Protein AF-A0A355L2P1-F1 (afdb_monomer)

Sequence (317 aa):
MKDNIKIFGFSKNKRTYYKLKFSQIEETEISSVSGKAVFDFLWIDGSDFETIFTKILSSFAAGGVSEAITVAAPFVDKNSYLTVYIAAFIEYLAEGTDKALAEFTAFMGSDFAAPPKDSAHYMMNFINAMTASIEQKKAEIKFYINDIMKDKNGSLNQRFVNCGKESKLFDFQFDSHFDFESDVIIYPLETMDDVIRFDIMQMLANKIKFKPCKCCGHYFVPGGRTNSEYCDRIMPGETRPCNEFGALKTFDITHKNDDIHKAYITAYRRMDSRQRAKLITKDEFKQFGKIARAERKRCYNGEITLDQFKTWLDDFR

pLDDT: mean 91.59, std 6.06, range [51.25, 97.94]

Solvent-accessible surface area (backbone atoms only — not comparable to full-atom values): 17705 Å² total; per-residue (Å²): 127,76,93,80,67,36,34,37,36,36,63,57,95,61,24,36,37,38,43,36,56,47,98,83,49,78,78,40,78,45,73,42,52,29,37,37,44,59,45,54,55,66,62,60,52,63,67,54,51,43,51,51,54,51,50,31,50,54,31,29,75,74,55,35,68,68,38,20,49,62,68,42,52,85,49,48,79,74,32,62,65,58,31,52,52,52,51,53,50,55,42,33,62,69,63,66,39,76,65,36,51,52,52,48,39,56,24,64,27,93,80,41,68,81,63,63,83,87,42,86,63,34,71,59,52,36,46,52,40,50,36,50,35,51,49,50,53,42,49,52,54,51,50,52,55,50,50,49,70,67,55,78,73,75,53,71,65,55,40,50,55,56,43,26,80,80,33,71,68,39,41,79,82,72,67,70,47,76,40,81,89,80,72,36,56,39,26,74,32,77,28,54,50,45,52,53,22,48,34,52,48,44,14,58,76,58,64,58,68,66,48,58,15,70,55,78,60,52,57,38,57,51,72,85,53,81,78,53,57,40,44,82,52,60,50,94,97,52,95,57,28,29,63,77,46,19,71,60,52,37,48,49,62,71,44,70,83,30,64,66,57,52,51,50,53,54,47,49,54,52,51,50,52,34,36,75,69,65,76,42,50,73,62,56,51,53,50,48,59,54,51,54,54,52,53,51,48,36,36,75,71,63,77,38,50,68,64,59,51,48,52,57,53,69,69,67,118

Mean predicted aligned error: 7.66 Å

Nearest PDB structures (foldseek):
  2d4c-assembly1_B  TM=1.468E-01  e=3.112E+00  Homo sapiens

Radius of gyration: 26.98 Å; Cα contacts (8 Å, |Δi|>4): 379; chains: 1; bounding box: 69×46×80 Å

Structure (mmCIF, N/CA/C/O backbone):
data_AF-A0A355L2P1-F1
#
_entry.id   AF-A0A355L2P1-F1
#
loop_
_atom_site.group_PDB
_atom_site.id
_atom_site.type_symbol
_atom_site.label_atom_id
_atom_site.label_alt_id
_atom_site.label_comp_id
_atom_site.label_asym_id
_atom_site.label_entity_id
_atom_site.label_seq_id
_atom_site.pdbx_PDB_ins_code
_atom_site.Cartn_x
_atom_site.Cartn_y
_atom_site.Cartn_z
_atom_site.occupancy
_atom_site.B_iso_or_equiv
_atom_site.auth_seq_id
_atom_site.auth_comp_id
_atom_site.auth_asym_id
_atom_site.auth_atom_id
_atom_site.pdbx_PDB_model_num
ATOM 1 N N . MET A 1 1 ? -23.865 -13.274 14.202 1.00 51.25 1 MET A N 1
ATOM 2 C CA . MET A 1 1 ? -22.678 -12.399 14.072 1.00 51.25 1 MET A CA 1
ATOM 3 C C . MET A 1 1 ? -22.441 -11.766 15.430 1.00 51.25 1 MET A C 1
ATOM 5 O O . MET A 1 1 ? -23.429 -11.515 16.102 1.00 51.25 1 MET A O 1
ATOM 9 N N . LYS A 1 2 ? -21.191 -11.579 15.876 1.00 56.72 2 LYS A N 1
ATOM 10 C CA . LYS A 1 2 ? -20.938 -10.800 17.101 1.00 56.72 2 LYS A CA 1
ATOM 11 C C . LYS A 1 2 ? -21.456 -9.376 16.858 1.00 56.72 2 LYS A C 1
ATOM 13 O O . LYS A 1 2 ? -21.133 -8.803 15.821 1.00 56.72 2 LYS A O 1
ATOM 18 N N . ASP A 1 3 ? -22.219 -8.814 17.789 1.00 58.41 3 ASP A N 1
ATOM 19 C CA . ASP A 1 3 ? -22.907 -7.523 17.599 1.00 58.41 3 ASP A CA 1
ATOM 20 C C . ASP A 1 3 ? -21.960 -6.305 17.486 1.00 58.41 3 ASP A C 1
ATOM 22 O O . ASP A 1 3 ? -22.407 -5.208 17.172 1.00 58.41 3 ASP A O 1
ATOM 26 N N . ASN A 1 4 ? -20.645 -6.494 17.669 1.00 74.62 4 ASN A N 1
ATOM 27 C CA . ASN A 1 4 ? -19.650 -5.414 17.741 1.00 74.62 4 ASN A CA 1
ATOM 28 C C . ASN A 1 4 ? -18.666 -5.368 16.554 1.00 74.62 4 ASN A C 1
ATOM 30 O O . ASN A 1 4 ? -17.625 -4.722 16.654 1.00 74.62 4 ASN A O 1
ATOM 34 N N . ILE A 1 5 ? -18.927 -6.074 15.448 1.00 83.31 5 ILE A N 1
ATOM 35 C CA . ILE A 1 5 ? -18.008 -6.073 14.297 1.00 83.31 5 ILE A CA 1
ATOM 36 C C . ILE A 1 5 ? -18.189 -4.782 13.493 1.00 83.31 5 ILE A C 1
ATOM 38 O O . ILE A 1 5 ? -19.276 -4.503 12.988 1.00 83.31 5 ILE A O 1
ATOM 42 N N . LYS A 1 6 ? -17.103 -4.011 13.364 1.00 91.44 6 LYS A N 1
ATOM 43 C CA . LYS A 1 6 ? -17.100 -2.668 12.756 1.00 91.44 6 LYS A CA 1
ATOM 44 C C . LYS A 1 6 ? -16.608 -2.656 11.307 1.00 91.44 6 LYS A C 1
ATOM 46 O O . LYS A 1 6 ? -16.802 -1.665 10.607 1.00 91.44 6 LYS A O 1
ATOM 51 N N . ILE A 1 7 ? -15.977 -3.736 10.842 1.00 95.50 7 ILE A N 1
ATOM 52 C CA . ILE A 1 7 ? -15.359 -3.814 9.515 1.00 95.50 7 ILE A CA 1
ATOM 53 C C . ILE A 1 7 ? -15.852 -5.075 8.811 1.00 95.50 7 ILE A C 1
ATOM 55 O O . ILE A 1 7 ? -15.678 -6.190 9.301 1.00 95.50 7 ILE A O 1
ATOM 59 N N . PHE A 1 8 ? -16.440 -4.898 7.631 1.00 95.81 8 PHE A N 1
ATOM 60 C CA . PHE A 1 8 ? -16.886 -5.998 6.782 1.00 95.81 8 PHE A CA 1
ATOM 61 C C . PHE A 1 8 ? -16.166 -5.928 5.440 1.00 95.81 8 PHE A C 1
ATOM 63 O O . PHE A 1 8 ? -16.340 -4.975 4.681 1.00 95.81 8 PHE A O 1
ATOM 70 N N . GLY A 1 9 ? -15.339 -6.930 5.160 1.00 96.88 9 GLY A N 1
ATOM 71 C CA . GLY A 1 9 ? -14.631 -7.076 3.898 1.00 96.88 9 GLY A CA 1
ATOM 72 C C . GLY A 1 9 ? -15.435 -7.893 2.890 1.00 96.88 9 GLY A C 1
ATOM 73 O O . GLY A 1 9 ? -16.035 -8.905 3.241 1.00 96.88 9 GLY A O 1
ATOM 74 N N . PHE A 1 10 ? -15.409 -7.506 1.619 1.00 96.75 10 PHE A N 1
ATOM 75 C CA . PHE A 1 10 ? -15.867 -8.355 0.515 1.00 96.75 10 PHE A CA 1
ATOM 76 C C . PHE A 1 10 ? -15.048 -8.077 -0.751 1.00 96.75 10 PHE A C 1
ATOM 78 O O . PHE A 1 10 ? -14.302 -7.099 -0.833 1.00 96.75 10 PHE A O 1
ATOM 85 N N . SER A 1 11 ? -15.137 -8.958 -1.748 1.00 96.06 11 SER A N 1
ATOM 86 C CA . SER A 1 11 ? -14.451 -8.767 -3.028 1.00 96.06 11 SER A CA 1
ATOM 87 C C . SER A 1 11 ? -15.399 -8.959 -4.200 1.00 96.06 11 SER A C 1
ATOM 89 O O . SER A 1 11 ? -16.199 -9.890 -4.227 1.00 96.06 11 SER A O 1
ATOM 91 N N . LYS A 1 12 ? -15.288 -8.068 -5.187 1.00 94.75 12 LYS A N 1
ATOM 92 C CA . LYS A 1 12 ? -16.043 -8.112 -6.441 1.00 94.75 12 LYS A CA 1
ATOM 93 C C . LYS A 1 12 ? -15.201 -7.485 -7.543 1.00 94.75 12 LYS A C 1
ATOM 95 O O . LYS A 1 12 ? -14.518 -6.491 -7.315 1.00 94.75 12 LYS A O 1
ATOM 100 N N . ASN A 1 13 ? -15.221 -8.054 -8.748 1.00 93.19 13 ASN A N 1
ATOM 101 C CA . ASN A 1 13 ? -14.541 -7.486 -9.921 1.00 93.19 13 ASN A CA 1
ATOM 102 C C . ASN A 1 13 ? -13.050 -7.140 -9.699 1.00 93.19 13 ASN A C 1
ATOM 104 O O . ASN A 1 13 ? -12.591 -6.083 -10.132 1.00 93.19 13 ASN A O 1
ATOM 108 N N . LYS A 1 14 ? -12.282 -8.026 -9.039 1.00 93.88 14 LYS A N 1
ATOM 109 C CA . LYS A 1 14 ? -10.849 -7.821 -8.718 1.00 93.88 14 LYS A CA 1
ATOM 110 C C . LYS A 1 14 ? -10.561 -6.621 -7.806 1.00 93.88 14 LYS A C 1
ATOM 112 O O . LYS A 1 14 ? -9.439 -6.105 -7.783 1.00 93.88 14 LYS A O 1
ATOM 117 N N . ARG A 1 15 ? -11.579 -6.157 -7.089 1.00 95.56 15 ARG A N 1
ATOM 118 C CA . ARG A 1 15 ? -11.477 -5.113 -6.079 1.00 95.56 15 ARG A CA 1
ATOM 119 C C . ARG A 1 15 ? -11.791 -5.690 -4.712 1.00 95.56 15 ARG A C 1
ATOM 121 O O . ARG A 1 15 ? -12.604 -6.610 -4.589 1.00 95.56 15 ARG A O 1
ATOM 128 N N . THR A 1 16 ? -11.132 -5.134 -3.711 1.00 96.88 16 THR A N 1
ATOM 129 C CA . THR A 1 16 ? -11.427 -5.363 -2.301 1.00 96.88 16 THR A CA 1
ATOM 130 C C . THR A 1 16 ? -12.226 -4.168 -1.804 1.00 96.88 16 THR A C 1
ATOM 132 O O . THR A 1 16 ? -11.872 -3.024 -2.106 1.00 96.88 16 THR A O 1
ATOM 135 N N . TYR A 1 17 ? -13.297 -4.445 -1.075 1.00 96.69 17 TYR A N 1
ATOM 136 C CA . TYR A 1 17 ? -14.180 -3.462 -0.468 1.00 96.69 17 TYR A CA 1
ATOM 137 C C . TYR A 1 17 ? -14.175 -3.652 1.043 1.00 96.69 17 TYR A C 1
ATOM 139 O O . TYR A 1 17 ? -14.131 -4.789 1.520 1.00 96.69 17 TYR A O 1
ATOM 147 N N . TYR A 1 18 ? -14.251 -2.544 1.771 1.00 96.25 18 TYR A N 1
ATOM 148 C CA . TYR A 1 18 ? -14.455 -2.528 3.211 1.00 96.25 18 TYR A CA 1
ATOM 149 C C . TYR A 1 18 ? -15.630 -1.621 3.530 1.00 96.25 18 TYR A C 1
ATOM 151 O O . TYR A 1 18 ? -15.601 -0.428 3.228 1.00 96.25 18 TYR A O 1
ATOM 159 N N . LYS A 1 19 ? -16.645 -2.199 4.159 1.00 94.69 19 LYS A N 1
ATOM 160 C CA . LYS A 1 19 ? -17.774 -1.479 4.724 1.00 94.69 19 LYS A CA 1
ATOM 161 C C . LYS A 1 19 ? -17.488 -1.212 6.198 1.00 94.69 19 LYS A C 1
ATOM 163 O O . LYS A 1 19 ? -17.326 -2.154 6.978 1.00 94.69 19 LYS A O 1
ATOM 168 N N . LEU A 1 20 ? -17.384 0.064 6.551 1.00 94.31 20 LEU A N 1
ATOM 169 C CA . LEU A 1 20 ? -16.991 0.542 7.872 1.00 94.31 20 LEU A CA 1
ATOM 170 C C . LEU A 1 20 ? -18.220 1.037 8.637 1.00 94.31 20 LEU A C 1
ATOM 172 O O . LEU A 1 20 ? -18.958 1.883 8.139 1.00 94.31 20 LEU A O 1
ATOM 176 N N . LYS A 1 21 ? -18.419 0.518 9.850 1.00 92.25 21 LYS A N 1
ATOM 177 C CA . LYS A 1 21 ? -19.551 0.821 10.738 1.00 92.25 21 LYS A CA 1
ATOM 178 C C . LYS A 1 21 ? -19.062 1.270 12.116 1.00 92.25 21 LYS A C 1
ATOM 180 O O . LYS A 1 21 ? -19.323 0.617 13.122 1.00 92.25 21 LYS A O 1
ATOM 185 N N . PHE A 1 22 ? -18.300 2.357 12.143 1.00 87.69 22 PHE A N 1
ATOM 186 C CA . PHE A 1 22 ? -17.841 2.981 13.387 1.00 87.69 22 PHE A CA 1
ATOM 187 C C . PHE A 1 22 ? -18.912 3.951 13.881 1.00 87.69 22 PHE A C 1
ATOM 189 O O . PHE A 1 22 ? -19.466 4.704 13.091 1.00 87.69 22 PHE A O 1
ATOM 196 N N . SER A 1 23 ? -19.193 3.976 15.182 1.00 85.38 23 SER A N 1
ATOM 197 C CA . SER A 1 23 ? -20.337 4.717 15.747 1.00 85.38 23 SER A CA 1
ATOM 198 C C . SER A 1 23 ? -20.256 6.231 15.521 1.00 85.38 23 SER A C 1
ATOM 200 O O . SER A 1 23 ? -21.264 6.930 15.551 1.00 85.38 23 SER A O 1
ATOM 202 N N . GLN A 1 24 ? -19.036 6.733 15.333 1.00 82.88 24 GLN A N 1
ATOM 203 C CA . GLN A 1 24 ? -18.720 8.156 15.225 1.00 82.88 24 GLN A CA 1
ATOM 204 C C . GLN A 1 24 ? -18.566 8.636 13.782 1.00 82.88 24 GLN A C 1
ATOM 206 O O . GLN A 1 24 ? -18.378 9.827 13.558 1.00 82.88 24 GLN A O 1
ATOM 211 N N . ILE A 1 25 ? -18.590 7.728 12.807 1.00 77.94 25 ILE A N 1
ATOM 212 C CA . ILE A 1 25 ? -18.312 8.035 11.404 1.00 77.94 25 ILE A CA 1
ATOM 213 C C . ILE A 1 25 ? -19.486 7.527 10.581 1.00 77.94 25 ILE A C 1
ATOM 215 O O . ILE A 1 25 ? -20.003 6.441 10.832 1.00 77.94 25 ILE A O 1
ATOM 219 N N . GLU A 1 26 ? -19.920 8.321 9.605 1.00 80.81 26 GLU A N 1
ATOM 220 C CA . GLU A 1 26 ? -20.944 7.884 8.662 1.00 80.81 26 GLU A CA 1
ATOM 221 C C . GLU A 1 26 ? -20.532 6.553 8.018 1.00 80.81 26 GLU A C 1
ATOM 223 O O . GLU A 1 26 ? -19.356 6.335 7.711 1.00 80.81 26 GLU A O 1
ATOM 228 N N . GLU A 1 27 ? -21.493 5.643 7.844 1.00 84.69 27 GLU A N 1
ATOM 229 C CA . GLU A 1 27 ? -21.229 4.344 7.232 1.00 84.69 27 GLU A CA 1
ATOM 230 C C . GLU A 1 27 ? -20.548 4.552 5.875 1.00 84.69 27 GLU A C 1
ATOM 232 O O . GLU A 1 27 ? -21.124 5.117 4.947 1.00 84.69 27 GLU A O 1
ATOM 237 N N . THR A 1 28 ? -19.294 4.115 5.782 1.00 86.88 28 THR A N 1
ATOM 238 C CA . THR A 1 28 ? -18.431 4.408 4.637 1.00 86.88 28 THR A CA 1
ATOM 239 C C . THR A 1 28 ? -18.029 3.105 3.968 1.00 86.88 28 THR A C 1
ATOM 241 O O . THR A 1 28 ? -17.628 2.146 4.632 1.00 86.88 28 THR A O 1
ATOM 244 N N . GLU A 1 29 ? -18.106 3.073 2.641 1.00 92.38 29 GLU A N 1
ATOM 245 C CA . GLU A 1 29 ? -17.554 1.990 1.837 1.00 92.38 29 GLU A CA 1
ATOM 246 C C . GLU A 1 29 ? -16.310 2.480 1.104 1.00 92.38 29 GLU A C 1
ATOM 248 O O . GLU A 1 29 ? -16.375 3.396 0.286 1.00 92.38 29 GLU A O 1
ATOM 253 N N . ILE A 1 30 ? -15.180 1.830 1.370 1.00 93.94 30 ILE A N 1
ATOM 254 C CA . ILE A 1 30 ? -13.906 2.143 0.724 1.00 93.94 30 ILE A CA 1
ATOM 255 C C . ILE A 1 30 ? -13.472 0.969 -0.145 1.00 93.94 30 ILE A C 1
ATOM 257 O O . ILE A 1 30 ? -13.674 -0.193 0.215 1.00 93.94 30 ILE A O 1
ATOM 261 N N . SER A 1 31 ? -12.855 1.239 -1.299 1.00 94.56 31 SER A N 1
ATOM 262 C CA . SER A 1 31 ? -12.425 0.164 -2.198 1.00 94.56 31 SER A CA 1
ATOM 263 C C . SER A 1 31 ? -11.126 0.448 -2.934 1.00 94.56 31 SER A C 1
ATOM 265 O O . SER A 1 31 ? -10.827 1.572 -3.335 1.00 94.56 31 SER A O 1
ATOM 267 N N . SER A 1 32 ? -10.377 -0.615 -3.211 1.00 94.62 32 SER A N 1
ATOM 268 C CA . SER A 1 32 ? -9.178 -0.554 -4.042 1.00 94.62 32 SER A CA 1
ATOM 269 C C . SER A 1 32 ? -9.061 -1.796 -4.926 1.00 94.62 32 SER A C 1
ATOM 271 O O . SER A 1 32 ? -9.781 -2.778 -4.752 1.00 94.62 32 SER A O 1
ATOM 273 N N . VAL A 1 33 ? -8.183 -1.753 -5.933 1.00 94.50 33 VAL A N 1
ATOM 274 C CA . VAL A 1 33 ? -7.792 -2.984 -6.644 1.00 94.50 33 VAL A CA 1
ATOM 275 C C . VAL A 1 33 ? -7.171 -3.927 -5.619 1.00 94.50 33 VAL A C 1
ATOM 277 O O . VAL A 1 33 ? -6.307 -3.483 -4.868 1.00 94.50 33 VAL A O 1
ATOM 280 N N . SER A 1 34 ? -7.578 -5.197 -5.593 1.00 94.81 34 SER A N 1
ATOM 281 C CA . SER A 1 34 ? -7.149 -6.119 -4.536 1.00 94.81 34 SER A CA 1
ATOM 282 C C . SER A 1 34 ? -5.626 -6.183 -4.404 1.00 94.81 34 SER A C 1
ATOM 284 O O . SER A 1 34 ? -4.913 -6.344 -5.399 1.00 94.81 34 SER A O 1
ATOM 286 N N . GLY A 1 35 ? -5.127 -6.008 -3.180 1.00 92.94 35 GLY A N 1
ATOM 287 C CA . GLY A 1 35 ? -3.698 -5.946 -2.868 1.00 92.94 35 GLY A CA 1
ATOM 288 C C . GLY A 1 35 ? -2.999 -4.630 -3.218 1.00 92.94 35 GLY A C 1
ATOM 289 O O . GLY A 1 35 ? -1.844 -4.441 -2.839 1.00 92.94 35 GLY A O 1
ATOM 290 N N . LYS A 1 36 ? -3.646 -3.684 -3.915 1.00 94.06 36 LYS A N 1
ATOM 291 C CA . LYS A 1 36 ? -3.053 -2.357 -4.155 1.00 94.06 36 LYS A CA 1
ATOM 292 C C . LYS A 1 36 ? -2.871 -1.608 -2.835 1.00 94.06 36 LYS A C 1
ATOM 294 O O . LYS A 1 36 ? -1.808 -1.021 -2.639 1.00 94.06 36 LYS A O 1
ATOM 299 N N . ALA A 1 37 ? -3.854 -1.677 -1.930 1.00 95.25 37 ALA A N 1
ATOM 300 C CA . ALA A 1 37 ? -3.763 -1.023 -0.627 1.00 95.25 37 ALA A CA 1
ATOM 301 C C . ALA A 1 37 ? -2.575 -1.546 0.193 1.00 95.25 37 ALA A C 1
ATOM 303 O O . ALA A 1 37 ? -1.882 -0.723 0.787 1.00 95.25 37 ALA A O 1
ATOM 304 N N . VAL A 1 38 ? -2.256 -2.849 0.129 1.00 95.62 38 VAL A N 1
ATOM 305 C CA . VAL A 1 38 ? -1.019 -3.417 0.710 1.00 95.62 38 VAL A CA 1
ATOM 306 C C . VAL A 1 38 ? 0.218 -2.663 0.214 1.00 95.62 38 VAL A C 1
ATOM 308 O O . VAL A 1 38 ? 0.993 -2.143 1.012 1.00 95.62 38 VAL A O 1
ATOM 311 N N . PHE A 1 39 ? 0.430 -2.581 -1.104 1.00 95.06 39 PHE A N 1
ATOM 312 C CA . PHE A 1 39 ? 1.660 -1.996 -1.651 1.00 95.06 39 PHE A CA 1
ATOM 313 C C . PHE A 1 39 ? 1.754 -0.481 -1.473 1.00 95.06 39 PHE A C 1
ATOM 315 O O . PHE A 1 39 ? 2.860 0.037 -1.314 1.00 95.06 39 PHE A O 1
ATOM 322 N N . ASP A 1 40 ? 0.623 0.221 -1.508 1.00 92.75 40 ASP A N 1
ATOM 323 C CA . ASP A 1 40 ? 0.575 1.652 -1.215 1.00 92.75 40 ASP A CA 1
ATOM 324 C C . ASP A 1 40 ? 0.865 1.908 0.274 1.00 92.75 40 ASP A C 1
ATOM 326 O O . ASP A 1 40 ? 1.630 2.811 0.606 1.00 92.75 40 ASP A O 1
ATOM 330 N N . PHE A 1 41 ? 0.335 1.070 1.171 1.00 94.56 41 PHE A N 1
ATOM 331 C CA . PHE A 1 41 ? 0.550 1.168 2.617 1.00 94.56 41 PHE A CA 1
ATOM 332 C C . PHE A 1 41 ? 2.019 0.992 3.006 1.00 94.56 41 PHE A C 1
ATOM 334 O O . PHE A 1 41 ? 2.538 1.737 3.832 1.00 94.56 41 PHE A O 1
ATOM 341 N N . LEU A 1 42 ? 2.729 0.061 2.360 1.00 93.38 42 LEU A N 1
ATOM 342 C CA . LEU A 1 42 ? 4.164 -0.153 2.584 1.00 93.38 42 LEU A CA 1
ATOM 343 C C . LEU A 1 42 ? 5.037 1.080 2.299 1.00 93.38 42 LEU A C 1
ATOM 345 O O . LEU A 1 42 ? 6.212 1.083 2.689 1.00 93.38 42 LEU A O 1
ATOM 349 N N . TRP A 1 43 ? 4.492 2.072 1.593 1.00 86.56 43 TRP A N 1
ATOM 350 C CA . TRP A 1 43 ? 5.191 3.280 1.177 1.00 86.56 43 TRP A CA 1
ATOM 351 C C . TRP A 1 43 ? 4.876 4.514 2.031 1.00 86.56 43 TRP A C 1
ATOM 353 O O . TRP A 1 43 ? 5.715 5.405 2.073 1.00 86.56 43 TRP A O 1
ATOM 363 N N . ILE A 1 44 ? 3.728 4.567 2.714 1.00 88.44 44 ILE A N 1
ATOM 364 C CA . ILE A 1 44 ? 3.407 5.677 3.632 1.00 88.44 44 ILE A CA 1
ATOM 365 C C . ILE A 1 44 ? 4.526 5.768 4.676 1.00 88.44 44 ILE A C 1
ATOM 367 O O . ILE A 1 44 ? 4.895 4.736 5.238 1.00 88.44 44 ILE A O 1
ATOM 371 N N . ASP A 1 45 ? 5.107 6.945 4.906 1.00 84.88 45 ASP A N 1
ATOM 372 C CA . ASP A 1 45 ? 6.204 7.083 5.867 1.00 84.88 45 ASP A CA 1
ATOM 373 C C . ASP A 1 45 ? 5.672 6.978 7.308 1.00 84.88 45 ASP A C 1
ATOM 375 O O . ASP A 1 45 ? 4.545 7.382 7.597 1.00 84.88 45 ASP A O 1
ATOM 379 N N . GLY A 1 46 ? 6.466 6.436 8.234 1.00 81.94 46 GLY A N 1
ATOM 380 C CA . GLY A 1 46 ? 6.087 6.385 9.651 1.00 81.94 46 GLY A CA 1
ATOM 381 C C . GLY A 1 46 ? 5.825 7.782 10.225 1.00 81.94 46 GLY A C 1
ATOM 382 O O . GLY A 1 46 ? 4.876 7.983 10.982 1.00 81.94 46 GLY A O 1
ATOM 383 N N . SER A 1 47 ? 6.606 8.770 9.782 1.00 87.44 47 SER A N 1
ATOM 384 C CA . SER A 1 47 ? 6.420 10.175 10.153 1.00 87.44 47 SER A CA 1
ATOM 385 C C . SER A 1 47 ? 5.115 10.774 9.615 1.00 87.44 47 SER A C 1
ATOM 387 O O . SER A 1 47 ? 4.547 11.663 10.257 1.00 87.44 47 SER A O 1
ATOM 389 N N . ASP A 1 48 ? 4.582 10.262 8.497 1.00 90.38 48 ASP A N 1
ATOM 390 C CA . ASP A 1 48 ? 3.263 10.659 7.997 1.00 90.38 48 ASP A CA 1
ATOM 391 C C . ASP A 1 48 ? 2.167 10.173 8.952 1.00 90.38 48 ASP A C 1
ATOM 393 O O . ASP A 1 48 ? 1.275 10.950 9.293 1.00 90.38 48 ASP A O 1
ATOM 397 N N . PHE A 1 49 ? 2.246 8.927 9.441 1.00 92.69 49 PHE A N 1
ATOM 398 C CA . PHE A 1 49 ? 1.296 8.411 10.436 1.00 92.69 49 PHE A CA 1
ATOM 399 C C . PHE A 1 49 ? 1.332 9.235 11.723 1.00 92.69 49 PHE A C 1
ATOM 401 O O . PHE A 1 49 ? 0.286 9.706 12.169 1.00 92.69 49 PHE A O 1
ATOM 408 N N . GLU A 1 50 ? 2.520 9.469 12.283 1.00 94.25 50 GLU A N 1
ATOM 409 C CA . GLU A 1 50 ? 2.687 10.290 13.488 1.00 94.25 50 GLU A CA 1
ATOM 410 C C . GLU A 1 50 ? 2.092 11.693 13.292 1.00 94.25 50 GLU A C 1
ATOM 412 O O . GLU A 1 50 ? 1.310 12.167 14.121 1.00 94.25 50 GLU A O 1
ATOM 417 N N . THR A 1 51 ? 2.384 12.329 12.153 1.00 95.50 51 THR A N 1
ATOM 418 C CA . THR A 1 51 ? 1.862 13.656 11.804 1.00 95.50 51 THR A CA 1
ATOM 419 C C . THR A 1 51 ? 0.337 13.655 11.695 1.00 95.50 51 THR A C 1
ATOM 421 O O . THR A 1 51 ? -0.317 14.565 12.209 1.00 95.50 51 THR A O 1
ATOM 424 N N . ILE A 1 52 ? -0.246 12.659 11.022 1.00 96.00 52 ILE A N 1
ATOM 425 C CA . ILE A 1 52 ? -1.696 12.544 10.825 1.00 96.00 52 ILE A CA 1
ATOM 426 C C . ILE A 1 52 ? -2.399 12.331 12.168 1.00 96.00 52 ILE A C 1
ATOM 428 O O . ILE A 1 52 ? -3.296 13.103 12.508 1.00 96.00 52 ILE A O 1
ATOM 432 N N . PHE A 1 53 ? -1.977 11.346 12.965 1.00 97.31 53 PHE A N 1
ATOM 433 C CA . PHE A 1 53 ? -2.627 11.049 14.246 1.00 97.31 53 PHE A CA 1
ATOM 434 C C . PHE A 1 53 ? -2.439 12.163 15.273 1.00 97.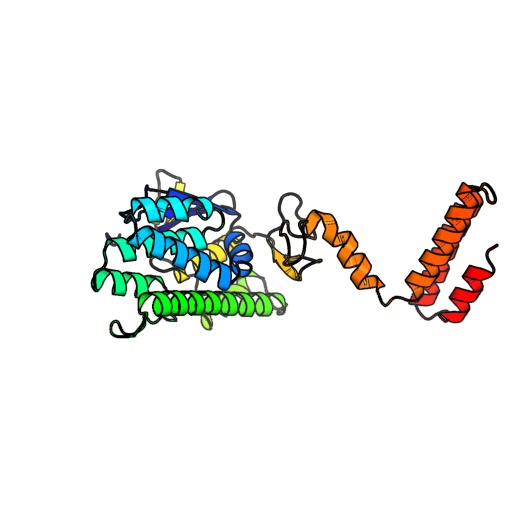31 53 PHE A C 1
ATOM 436 O O . PHE A 1 53 ? -3.372 12.461 16.017 1.00 97.31 53 PHE A O 1
ATOM 443 N N . THR A 1 54 ? -1.294 12.850 15.271 1.00 97.31 54 THR A N 1
ATOM 444 C CA . THR A 1 54 ? -1.076 14.022 16.133 1.00 97.31 54 THR A CA 1
ATOM 445 C C . THR A 1 54 ? -2.020 15.166 15.774 1.00 97.31 54 THR A C 1
ATOM 447 O O . THR A 1 54 ? -2.609 15.783 16.666 1.00 97.31 54 THR A O 1
ATOM 450 N N . LYS A 1 55 ? -2.211 15.436 14.474 1.00 97.44 55 LYS A N 1
ATOM 451 C CA . LYS A 1 55 ? -3.175 16.441 14.002 1.00 97.44 55 LYS A CA 1
ATOM 452 C C . LYS A 1 55 ? -4.600 16.076 14.402 1.00 97.44 55 LYS A C 1
ATOM 454 O O . LYS A 1 55 ? -5.291 16.922 14.959 1.00 97.44 55 LYS A O 1
ATOM 459 N N . ILE A 1 56 ? -5.008 14.823 14.190 1.00 97.94 56 ILE A N 1
ATOM 460 C CA . ILE A 1 56 ? -6.331 14.326 14.596 1.00 97.94 56 ILE A CA 1
ATOM 461 C C . ILE A 1 56 ? -6.526 14.495 16.107 1.00 97.94 56 ILE A C 1
ATOM 463 O O . ILE A 1 56 ? -7.547 15.030 16.527 1.00 97.94 56 ILE A O 1
ATOM 467 N N . LEU A 1 57 ? -5.539 14.110 16.921 1.00 97.62 57 LEU A N 1
ATOM 468 C CA . LEU A 1 57 ? -5.586 14.249 18.376 1.00 97.62 57 LEU A CA 1
ATOM 469 C C . LEU A 1 57 ? -5.720 15.714 18.820 1.00 97.62 57 LEU A C 1
ATOM 471 O O . LEU A 1 57 ? -6.537 16.022 19.684 1.00 97.62 57 LEU A O 1
ATOM 475 N N . SER A 1 58 ? -4.931 16.620 18.239 1.00 97.19 58 SER A N 1
ATOM 476 C CA . SER A 1 58 ? -4.993 18.051 18.569 1.00 97.19 58 SER A CA 1
ATOM 477 C C . SER A 1 58 ? -6.336 18.669 18.184 1.00 97.19 58 SER A C 1
ATOM 479 O O . SER A 1 58 ? -6.922 19.410 18.971 1.00 97.19 58 SER A O 1
ATOM 481 N N . SER A 1 59 ? -6.860 18.320 17.009 1.00 97.69 59 SER A N 1
ATOM 482 C CA . SER A 1 59 ? -8.185 18.748 16.558 1.00 97.69 59 SER A CA 1
ATOM 483 C C . SER A 1 59 ? -9.302 18.189 17.432 1.00 97.69 59 SER A C 1
ATOM 485 O O . SER A 1 59 ? -10.203 18.930 17.817 1.00 97.69 59 SER A O 1
ATOM 487 N N . PHE A 1 60 ? -9.208 16.918 17.828 1.00 97.44 60 PHE A N 1
ATOM 488 C CA . PHE A 1 60 ? -10.137 16.312 18.775 1.00 97.44 60 PHE A CA 1
ATOM 489 C C . PHE A 1 60 ? -10.136 17.043 20.123 1.00 97.44 60 PHE A C 1
ATOM 491 O O . PHE A 1 60 ? -11.196 17.352 20.658 1.00 97.44 60 PHE A O 1
ATOM 498 N N . ALA A 1 61 ? -8.961 17.381 20.658 1.00 95.56 61 ALA A N 1
ATOM 499 C CA . ALA A 1 61 ? -8.857 18.128 21.910 1.00 95.56 61 ALA A CA 1
ATOM 500 C C . ALA A 1 61 ? -9.453 19.548 21.813 1.00 95.56 61 ALA A C 1
ATOM 502 O O . ALA A 1 61 ? -9.935 20.074 22.814 1.00 95.56 61 ALA A O 1
ATOM 503 N N . ALA A 1 62 ? -9.428 20.163 20.625 1.00 96.00 62 ALA A N 1
ATOM 504 C CA . ALA A 1 62 ? -9.945 21.511 20.394 1.00 96.00 62 ALA A CA 1
ATOM 505 C C . ALA A 1 62 ? -11.459 21.558 20.113 1.00 96.00 62 ALA A C 1
ATOM 507 O O . ALA A 1 62 ? -12.127 22.490 20.556 1.00 96.00 62 ALA A O 1
ATOM 508 N N . GLY A 1 63 ? -11.997 20.582 19.374 1.00 94.69 63 GLY A N 1
ATOM 509 C CA . GLY A 1 63 ? -13.368 20.626 18.846 1.00 94.69 63 GLY A CA 1
ATOM 510 C C . GLY A 1 63 ? -14.112 19.287 18.844 1.00 94.69 63 GLY A C 1
ATOM 511 O O . GLY A 1 63 ? -15.160 19.162 18.210 1.00 94.69 63 GLY A O 1
ATOM 512 N N . GLY A 1 64 ? -13.592 18.277 19.543 1.00 95.94 64 GLY A N 1
ATOM 513 C CA . GLY A 1 64 ? -14.193 16.950 19.649 1.00 95.94 64 GLY A CA 1
ATOM 514 C C . GLY A 1 64 ? -14.199 16.171 18.331 1.00 95.94 64 GLY A C 1
ATOM 515 O O . GLY A 1 64 ? -13.398 16.403 17.424 1.00 95.94 64 GLY A O 1
ATOM 516 N N . VAL A 1 65 ? -15.131 15.220 18.226 1.00 95.75 65 VAL A N 1
ATOM 517 C CA . VAL A 1 65 ? -15.245 14.283 17.094 1.00 95.75 65 VAL A CA 1
ATOM 518 C C . VAL A 1 65 ? -15.397 15.003 15.749 1.00 95.75 65 VAL A C 1
ATOM 520 O O . VAL A 1 65 ? -14.743 14.629 14.780 1.00 95.75 65 VAL A O 1
ATOM 523 N N . SER A 1 66 ? -16.206 16.066 15.686 1.00 95.19 66 SER A N 1
ATOM 524 C CA . SER A 1 66 ? -16.470 16.795 14.435 1.00 95.19 66 SER A CA 1
ATOM 525 C C . SER A 1 66 ? -15.200 17.405 13.831 1.00 95.19 66 SER A C 1
ATOM 527 O O . SER A 1 66 ? -14.975 17.323 12.621 1.00 95.19 66 SER A O 1
ATOM 529 N N . GLU A 1 67 ? -14.345 17.995 14.666 1.00 97.00 67 GLU A N 1
ATOM 530 C CA . GLU A 1 67 ? -13.099 18.619 14.210 1.00 97.00 67 GLU A CA 1
ATOM 531 C C . GLU A 1 67 ? -12.058 17.559 13.822 1.00 97.00 67 GLU A C 1
ATOM 533 O O . GLU A 1 67 ? -11.357 17.696 12.817 1.00 97.00 67 GLU A O 1
ATOM 538 N N . ALA A 1 68 ? -12.008 16.451 14.571 1.00 96.81 68 ALA A N 1
ATOM 539 C CA . ALA A 1 68 ? -11.172 15.297 14.251 1.00 96.81 68 ALA A CA 1
ATOM 540 C C . ALA A 1 68 ? -11.517 14.700 12.874 1.00 96.81 68 ALA A C 1
ATOM 542 O O . ALA A 1 68 ? -10.619 14.465 12.065 1.00 96.81 68 ALA A O 1
ATOM 543 N N . ILE A 1 69 ? -12.810 14.517 12.579 1.00 94.94 69 ILE A N 1
ATOM 544 C CA . ILE A 1 69 ? -13.298 14.034 11.277 1.00 94.94 69 ILE A CA 1
ATOM 545 C C . ILE A 1 69 ? -12.931 15.014 10.162 1.00 94.94 69 ILE A C 1
ATOM 547 O O . ILE A 1 69 ? -12.428 14.599 9.118 1.00 94.94 69 ILE A O 1
ATOM 551 N N . THR A 1 70 ? -13.125 16.314 10.392 1.00 95.88 70 THR A N 1
ATOM 552 C CA . THR A 1 70 ? -12.820 17.359 9.402 1.00 95.88 70 THR A CA 1
ATOM 553 C C . THR A 1 70 ? -11.343 17.338 9.004 1.00 95.88 70 THR A C 1
ATOM 555 O O . THR A 1 70 ? -11.016 17.366 7.816 1.00 95.88 70 THR A O 1
ATOM 558 N N . VAL A 1 71 ? -10.439 17.219 9.980 1.00 96.88 71 VAL A N 1
ATOM 559 C CA . VAL A 1 71 ? -8.992 17.134 9.726 1.00 96.88 71 VAL A CA 1
ATOM 560 C C . VAL A 1 71 ? -8.568 15.789 9.137 1.00 96.88 71 VAL A C 1
ATOM 562 O O . VAL A 1 71 ? -7.599 15.736 8.379 1.00 96.88 71 VAL A O 1
ATOM 565 N N . ALA A 1 72 ? -9.290 14.710 9.436 1.00 94.88 72 ALA A N 1
ATOM 566 C CA . ALA A 1 72 ? -9.022 13.387 8.885 1.00 94.88 72 ALA A CA 1
ATOM 567 C C . ALA A 1 72 ? -9.492 13.217 7.427 1.00 94.88 72 ALA A C 1
ATOM 569 O O . ALA A 1 72 ? -8.894 12.436 6.683 1.00 94.88 72 ALA A O 1
ATOM 570 N N . ALA A 1 73 ? -10.525 13.951 6.998 1.00 93.19 73 ALA A N 1
ATOM 571 C CA . ALA A 1 73 ? -11.181 13.787 5.698 1.00 93.19 73 ALA A CA 1
ATOM 572 C C . ALA A 1 73 ? -10.232 13.738 4.475 1.00 93.19 73 ALA A C 1
ATOM 574 O O . ALA A 1 73 ? -10.442 12.888 3.610 1.00 93.19 73 ALA A O 1
ATOM 575 N N . PRO A 1 74 ? -9.151 14.544 4.376 1.00 93.69 74 PRO A N 1
ATOM 576 C CA . PRO A 1 74 ? -8.221 14.475 3.241 1.00 93.69 74 PRO A CA 1
ATOM 577 C C . PRO A 1 74 ? -7.448 13.151 3.110 1.00 93.69 74 PRO A C 1
ATOM 579 O O . PRO A 1 74 ? -6.878 12.878 2.047 1.00 93.69 74 PRO A O 1
ATOM 582 N N . PHE A 1 75 ? -7.384 12.362 4.186 1.00 91.00 75 PHE A N 1
ATOM 583 C CA . PHE A 1 75 ? -6.638 11.103 4.271 1.00 91.00 75 PHE A CA 1
ATOM 584 C C . PHE A 1 75 ? -7.522 9.866 4.075 1.00 91.00 75 PHE A C 1
ATOM 586 O O . PHE A 1 75 ? -7.005 8.791 3.759 1.00 91.00 75 PHE A O 1
ATOM 593 N N . VAL A 1 76 ? -8.839 10.023 4.220 1.00 86.81 76 VAL A N 1
ATOM 594 C CA . VAL A 1 76 ? -9.831 8.991 3.900 1.00 86.81 76 VAL A CA 1
ATOM 595 C C . VAL A 1 76 ? -9.732 8.647 2.409 1.00 86.81 76 VAL A C 1
ATOM 597 O O . VAL A 1 76 ? -9.433 9.503 1.576 1.00 86.81 76 VAL A O 1
ATOM 600 N N . ASP A 1 77 ? -9.884 7.366 2.073 1.00 83.81 77 ASP A N 1
ATOM 601 C CA . ASP A 1 77 ? -9.782 6.800 0.715 1.00 83.81 77 ASP A CA 1
ATOM 602 C C . ASP A 1 77 ? -8.422 6.912 0.011 1.00 83.81 77 ASP A C 1
ATOM 604 O O . ASP A 1 77 ? -8.225 6.319 -1.054 1.00 83.81 77 ASP A O 1
ATOM 608 N N . LYS A 1 78 ? -7.427 7.588 0.600 1.00 87.94 78 LYS A N 1
ATOM 609 C CA . LYS A 1 78 ? -6.053 7.586 0.064 1.00 87.94 78 LYS A CA 1
ATOM 610 C C . LYS A 1 78 ? -5.422 6.202 0.136 1.00 87.94 78 LYS A C 1
ATOM 612 O O . LYS A 1 78 ? -4.694 5.797 -0.768 1.00 87.94 78 LYS A O 1
ATOM 617 N N . ASN A 1 79 ? -5.708 5.484 1.216 1.00 93.56 79 ASN A N 1
ATOM 618 C CA . ASN A 1 79 ? -5.344 4.093 1.415 1.00 93.56 79 ASN A CA 1
ATOM 619 C C . ASN A 1 79 ? -6.370 3.442 2.350 1.00 93.56 79 ASN A C 1
ATOM 621 O O . ASN A 1 79 ? -6.788 4.051 3.340 1.00 93.56 79 ASN A O 1
ATOM 625 N N . SER A 1 80 ? -6.765 2.203 2.051 1.00 94.00 80 SER A N 1
ATOM 626 C CA . SER A 1 80 ? -7.800 1.525 2.832 1.00 94.00 80 SER A CA 1
ATOM 627 C C . SER A 1 80 ? -7.389 1.308 4.290 1.00 94.00 80 SER A C 1
ATOM 629 O O . SER A 1 80 ? -8.200 1.522 5.182 1.00 94.00 80 SER A O 1
ATOM 631 N N . TYR A 1 81 ? -6.124 0.978 4.561 1.00 95.31 81 TYR A N 1
ATOM 632 C CA . TYR A 1 81 ? -5.656 0.714 5.926 1.00 95.31 81 TYR A CA 1
ATOM 633 C C . TYR A 1 81 ? -5.544 2.000 6.733 1.00 95.31 81 TYR A C 1
ATOM 635 O O . TYR A 1 81 ? -5.961 2.033 7.885 1.00 95.31 81 TYR A O 1
ATOM 643 N N . LEU A 1 82 ? -5.047 3.078 6.116 1.00 94.81 82 LEU A N 1
ATOM 644 C CA . LEU A 1 82 ? -5.017 4.395 6.755 1.00 94.81 82 LEU A CA 1
ATOM 645 C C . LEU A 1 82 ? -6.426 4.837 7.166 1.00 94.81 82 LEU A C 1
ATOM 647 O O . LEU A 1 82 ? -6.618 5.285 8.291 1.00 94.81 82 LEU A O 1
ATOM 651 N N . THR A 1 83 ? -7.414 4.641 6.291 1.00 94.81 83 THR A N 1
ATOM 652 C CA . THR A 1 83 ? -8.815 4.968 6.594 1.00 94.81 83 THR A CA 1
ATOM 653 C C . THR A 1 83 ? -9.337 4.163 7.784 1.00 94.81 83 THR A C 1
ATOM 655 O O . THR A 1 83 ? -9.936 4.732 8.692 1.00 94.81 83 THR A O 1
ATOM 658 N N . VAL A 1 84 ? -9.069 2.854 7.820 1.00 95.75 84 VAL A N 1
ATOM 659 C CA . VAL A 1 84 ? -9.494 1.985 8.927 1.00 95.75 84 VAL A CA 1
ATOM 660 C C . VAL A 1 84 ? -8.796 2.363 10.242 1.00 95.75 84 VAL A C 1
ATOM 662 O O . VAL A 1 84 ? -9.463 2.441 11.271 1.00 95.75 84 VAL A O 1
ATOM 665 N N . TYR A 1 85 ? -7.489 2.661 10.228 1.00 96.31 85 TYR A N 1
ATOM 666 C CA . TYR A 1 85 ? -6.787 3.135 11.428 1.00 96.31 85 TYR A CA 1
ATOM 667 C C . TYR A 1 85 ? -7.356 4.462 11.941 1.00 96.31 85 TYR A C 1
ATOM 669 O O . TYR A 1 85 ? -7.569 4.609 13.141 1.00 96.31 85 TYR A O 1
ATOM 677 N N . ILE A 1 86 ? -7.601 5.423 11.045 1.00 95.88 86 ILE A N 1
ATOM 678 C CA . ILE A 1 86 ? -8.213 6.713 11.386 1.00 95.88 86 ILE A CA 1
ATOM 679 C C . ILE A 1 86 ? -9.580 6.490 12.030 1.00 95.88 86 ILE A C 1
ATOM 681 O O . ILE A 1 86 ? -9.860 7.074 13.076 1.00 95.88 86 ILE A O 1
ATOM 685 N N . ALA A 1 87 ? -10.405 5.626 11.436 1.00 95.50 87 ALA A N 1
ATOM 686 C CA . ALA A 1 87 ? -11.744 5.355 11.931 1.00 95.50 87 ALA A CA 1
ATOM 687 C C . ALA A 1 87 ? -11.735 4.754 13.343 1.00 95.50 87 ALA A C 1
ATOM 689 O O . ALA A 1 87 ? -12.405 5.269 14.240 1.00 95.50 87 ALA A O 1
ATOM 690 N N . ALA A 1 88 ? -10.900 3.735 13.561 1.00 95.75 88 ALA A N 1
ATOM 691 C CA . ALA A 1 88 ? -10.723 3.117 14.870 1.00 95.75 88 ALA A CA 1
ATOM 692 C C . ALA A 1 88 ? -10.161 4.099 15.910 1.00 95.75 88 ALA A C 1
ATOM 694 O O . ALA A 1 88 ? -10.583 4.087 17.065 1.00 95.75 88 ALA A O 1
ATOM 695 N N . PHE A 1 89 ? -9.230 4.971 15.511 1.00 96.75 89 PHE A N 1
ATOM 696 C CA . PHE A 1 89 ? -8.623 5.940 16.421 1.00 96.75 89 PHE A CA 1
ATOM 697 C C . PHE A 1 89 ? -9.613 7.025 16.855 1.00 96.75 89 PHE A C 1
ATOM 699 O O . PHE A 1 89 ? -9.680 7.342 18.039 1.00 96.75 89 PHE A O 1
ATOM 706 N N . ILE A 1 90 ? -10.418 7.563 15.932 1.00 96.38 90 ILE A N 1
ATOM 707 C CA . ILE A 1 90 ? -11.453 8.556 16.261 1.00 96.38 90 ILE A CA 1
ATOM 708 C C . ILE A 1 90 ? -12.494 7.963 17.213 1.00 96.38 90 ILE A C 1
ATOM 710 O O . ILE A 1 90 ? -12.886 8.627 18.170 1.00 96.38 90 ILE A O 1
ATOM 714 N N . GLU A 1 91 ? -12.921 6.719 16.992 1.00 94.81 91 GLU A N 1
ATOM 715 C CA . GLU A 1 91 ? -13.872 6.064 17.890 1.00 94.81 91 GLU A CA 1
ATOM 716 C C . GLU A 1 91 ? -13.277 5.818 19.284 1.00 94.81 91 GLU A C 1
ATOM 718 O O . GLU A 1 91 ? -13.921 6.132 20.284 1.00 94.81 91 GLU A O 1
ATOM 723 N N . TYR A 1 92 ? -12.019 5.369 19.358 1.00 95.19 92 TYR A N 1
ATOM 724 C CA . TYR A 1 92 ? -11.290 5.257 20.624 1.00 95.19 92 TYR A CA 1
ATOM 725 C C . TYR A 1 92 ? -11.252 6.590 21.388 1.00 95.19 92 TYR A C 1
ATOM 727 O O . TYR A 1 92 ? -11.569 6.625 22.580 1.00 95.19 92 TYR A O 1
ATOM 735 N N . LEU A 1 93 ? -10.902 7.688 20.708 1.00 95.44 93 LEU A N 1
ATOM 736 C CA . LEU A 1 93 ? -10.871 9.021 21.313 1.00 95.44 93 LEU A CA 1
ATOM 737 C C . LEU A 1 93 ? -12.254 9.461 21.805 1.00 95.44 93 LEU A C 1
ATOM 739 O O . LEU A 1 93 ? -12.364 10.018 22.896 1.00 95.44 93 LEU A O 1
ATOM 743 N N . ALA A 1 94 ? -13.297 9.212 21.012 1.00 95.12 94 ALA A N 1
ATOM 744 C CA . ALA A 1 94 ? -14.663 9.616 21.323 1.00 95.12 94 ALA A CA 1
ATOM 745 C C . ALA A 1 94 ? -15.237 8.888 22.543 1.00 95.12 94 ALA A C 1
ATOM 747 O O . ALA A 1 94 ? -15.923 9.503 23.357 1.00 95.12 94 ALA A O 1
ATOM 748 N N . GLU A 1 95 ? -14.968 7.587 22.668 1.00 93.69 95 GLU A N 1
ATOM 749 C CA . GLU A 1 95 ? -15.431 6.802 23.809 1.00 93.69 95 GLU A CA 1
ATOM 750 C C . GLU A 1 95 ? -14.614 7.101 25.071 1.00 93.69 95 GLU A C 1
ATOM 752 O O . GLU A 1 95 ? -15.183 7.236 26.153 1.00 93.69 95 GLU A O 1
ATOM 757 N N . GLY A 1 96 ? -13.283 7.191 24.957 1.00 89.38 96 GLY A N 1
ATOM 758 C CA . GLY A 1 96 ? -12.399 7.604 26.053 1.00 89.38 96 GLY A CA 1
ATOM 759 C C . GLY A 1 96 ? -12.413 6.699 27.296 1.00 89.38 96 GLY A C 1
ATOM 760 O O . GLY A 1 96 ? -11.967 7.118 28.365 1.00 89.38 96 GLY A O 1
ATOM 761 N N . THR A 1 97 ? -12.925 5.466 27.193 1.00 92.62 97 THR A N 1
ATOM 762 C CA . THR A 1 97 ? -13.044 4.522 28.320 1.00 92.62 97 THR A CA 1
ATOM 763 C C . THR A 1 97 ? -11.909 3.491 28.358 1.00 92.62 97 THR A C 1
ATOM 765 O O . THR A 1 97 ? -11.231 3.243 27.361 1.00 92.62 97 THR A O 1
ATOM 768 N N . ASP A 1 98 ? -11.715 2.822 29.503 1.00 91.69 98 ASP A N 1
ATOM 769 C CA . ASP A 1 98 ? -10.812 1.657 29.601 1.00 91.69 98 ASP A CA 1
ATOM 770 C C . ASP A 1 98 ? -11.222 0.525 28.655 1.00 91.69 98 ASP A C 1
ATOM 772 O O . ASP A 1 98 ? -10.370 -0.161 28.089 1.00 91.69 98 ASP A O 1
ATOM 776 N N . LYS A 1 99 ? -12.533 0.359 28.449 1.00 92.88 99 LYS A N 1
ATOM 777 C CA . LYS A 1 99 ? -13.081 -0.605 27.498 1.00 92.88 99 LYS A CA 1
ATOM 778 C C . LYS A 1 99 ? -12.684 -0.242 26.064 1.00 92.88 99 LYS A C 1
ATOM 780 O O . LYS A 1 99 ? -12.176 -1.105 25.359 1.00 92.88 99 LYS A O 1
ATOM 785 N N . ALA A 1 100 ? -12.829 1.024 25.673 1.00 92.69 100 ALA A N 1
ATOM 786 C CA . ALA A 1 100 ? -12.427 1.512 24.353 1.00 92.69 100 ALA A CA 1
ATOM 787 C C . ALA A 1 100 ? -10.925 1.320 24.105 1.00 92.69 100 ALA A C 1
ATOM 789 O O . ALA A 1 100 ? -10.515 0.906 23.025 1.00 92.69 100 ALA A O 1
ATOM 790 N N . LEU A 1 101 ? -10.093 1.561 25.126 1.00 93.81 101 LEU A N 1
ATOM 791 C CA . LEU A 1 101 ? -8.657 1.294 25.053 1.00 93.81 101 LEU A CA 1
ATOM 792 C C . LEU A 1 101 ? -8.361 -0.198 24.835 1.00 93.81 101 LEU A C 1
ATOM 794 O O . LEU A 1 101 ? -7.504 -0.539 24.018 1.00 93.81 101 LEU A O 1
ATOM 798 N N . ALA A 1 102 ? -9.046 -1.085 25.560 1.00 93.38 102 ALA A N 1
ATOM 799 C CA . ALA A 1 102 ? -8.879 -2.528 25.408 1.00 93.38 102 ALA A CA 1
ATOM 800 C C . ALA A 1 102 ? -9.321 -3.007 24.015 1.00 93.38 102 ALA A C 1
ATOM 802 O O . ALA A 1 102 ? -8.605 -3.783 23.384 1.00 93.38 102 ALA A O 1
ATOM 803 N N . GLU A 1 103 ? -10.451 -2.503 23.512 1.00 93.69 103 GLU A N 1
ATOM 804 C CA . GLU A 1 103 ? -10.942 -2.788 22.160 1.00 93.69 103 GLU A CA 1
ATOM 805 C C . GLU A 1 103 ? -9.973 -2.282 21.088 1.00 93.69 103 GLU A C 1
ATOM 807 O O . GLU A 1 103 ? -9.619 -3.034 20.184 1.00 93.69 103 GLU A O 1
ATOM 812 N N . PHE A 1 104 ? -9.474 -1.050 21.217 1.00 95.12 104 PHE A N 1
ATOM 813 C CA . PHE A 1 104 ? -8.495 -0.490 20.287 1.00 95.12 104 PHE A CA 1
ATOM 814 C C . PHE A 1 104 ? -7.170 -1.264 20.310 1.00 95.12 104 PHE A C 1
ATOM 816 O O . PHE A 1 104 ? -6.591 -1.546 19.264 1.00 95.12 104 PHE A O 1
ATOM 823 N N . THR A 1 105 ? -6.702 -1.659 21.496 1.00 95.12 105 THR A N 1
ATOM 824 C CA . THR A 1 105 ? -5.483 -2.468 21.646 1.00 95.12 105 THR A CA 1
ATOM 825 C C . THR A 1 105 ? -5.652 -3.834 20.981 1.00 95.12 105 THR A C 1
ATOM 827 O O . THR A 1 105 ? -4.772 -4.265 20.242 1.00 95.12 105 THR A O 1
ATOM 830 N N . ALA A 1 106 ? -6.801 -4.490 21.177 1.00 94.00 106 ALA A N 1
ATOM 831 C CA . ALA A 1 106 ? -7.118 -5.749 20.508 1.00 94.00 106 ALA A CA 1
ATOM 832 C C . ALA A 1 106 ? -7.216 -5.583 18.981 1.00 94.00 106 ALA A C 1
ATOM 834 O O . ALA A 1 106 ? -6.687 -6.411 18.242 1.00 94.00 106 ALA A O 1
ATOM 835 N N . PHE A 1 107 ? -7.831 -4.492 18.514 1.00 95.12 107 PHE A N 1
ATOM 836 C CA . PHE A 1 107 ? -7.922 -4.141 17.097 1.00 95.12 107 PHE A CA 1
ATOM 837 C C . PHE A 1 107 ? -6.540 -3.958 16.453 1.00 95.12 107 PHE A C 1
ATOM 839 O O . PHE A 1 107 ? -6.317 -4.430 15.336 1.00 95.12 107 PHE A O 1
ATOM 846 N N . MET A 1 108 ? -5.605 -3.304 17.148 1.00 94.81 108 MET A N 1
ATOM 847 C CA . MET A 1 108 ? -4.243 -3.097 16.650 1.00 94.81 108 MET A CA 1
ATOM 848 C C . MET A 1 108 ? -3.473 -4.410 16.473 1.00 94.81 108 MET A C 1
ATOM 850 O O . MET A 1 108 ? -2.583 -4.449 15.628 1.00 94.81 108 MET A O 1
ATOM 854 N N . GLY A 1 109 ? -3.817 -5.471 17.206 1.00 88.94 109 GLY A N 1
ATOM 855 C CA . GLY A 1 109 ? -3.165 -6.779 17.119 1.00 88.94 109 GLY A CA 1
ATOM 856 C C . GLY A 1 109 ? -2.141 -7.029 18.229 1.00 88.94 109 GLY A C 1
ATOM 857 O O . GLY A 1 109 ? -1.847 -6.169 19.058 1.00 88.94 109 GLY A O 1
ATOM 858 N N . SER A 1 110 ? -1.606 -8.252 18.275 1.00 82.50 110 SER A N 1
ATOM 859 C CA . SER A 1 110 ? -0.781 -8.735 19.400 1.00 82.50 110 SER A CA 1
ATOM 860 C C . SER A 1 110 ? 0.595 -8.075 19.536 1.00 82.50 110 SER A C 1
ATOM 862 O O . SER A 1 110 ? 1.258 -8.245 20.554 1.00 82.50 110 SER A O 1
ATOM 864 N N . ASP A 1 111 ? 1.049 -7.375 18.505 1.00 85.00 111 ASP A N 1
ATOM 865 C CA . ASP A 1 111 ? 2.306 -6.627 18.467 1.00 85.00 111 ASP A CA 1
ATOM 866 C C . ASP A 1 111 ? 2.184 -5.213 19.061 1.00 85.00 111 ASP A C 1
ATOM 868 O O . ASP A 1 111 ? 3.197 -4.548 19.270 1.00 85.00 111 ASP A O 1
ATOM 872 N N . PHE A 1 112 ? 0.967 -4.747 19.357 1.00 93.81 112 PHE A N 1
ATOM 873 C CA . PHE A 1 112 ? 0.738 -3.446 19.973 1.00 93.81 112 PHE A CA 1
ATOM 874 C C . PHE A 1 112 ? 0.497 -3.563 21.481 1.00 93.81 112 PHE A C 1
ATOM 876 O O . PHE A 1 112 ? -0.336 -4.338 21.949 1.00 93.81 112 PHE A O 1
ATOM 883 N N . ALA A 1 113 ? 1.190 -2.720 22.244 1.00 91.62 113 ALA A N 1
ATOM 884 C CA . ALA A 1 113 ? 0.948 -2.522 23.664 1.00 91.62 113 ALA A CA 1
ATOM 885 C C . ALA A 1 113 ? 0.770 -1.028 23.943 1.00 91.62 113 ALA A C 1
ATOM 887 O O . ALA A 1 113 ? 1.650 -0.218 23.640 1.00 91.62 113 ALA A O 1
ATOM 888 N N . ALA A 1 114 ? -0.365 -0.665 24.539 1.00 92.00 114 ALA A N 1
ATOM 889 C CA . ALA A 1 114 ? -0.590 0.701 24.980 1.00 92.00 114 ALA A CA 1
ATOM 890 C C . ALA A 1 114 ? 0.391 1.066 26.116 1.00 92.00 114 ALA A C 1
ATOM 892 O O . ALA A 1 114 ? 0.620 0.246 27.011 1.00 92.00 114 ALA A O 1
ATOM 893 N N . PRO A 1 115 ? 0.961 2.286 26.123 1.00 92.50 115 PRO A N 1
ATOM 894 C CA . PRO A 1 115 ? 1.803 2.742 27.223 1.00 92.50 115 PRO A CA 1
ATOM 895 C C . PRO A 1 115 ? 1.021 2.843 28.549 1.00 92.50 115 PRO A C 1
ATOM 897 O O . PRO A 1 115 ? -0.212 2.893 28.545 1.00 92.50 115 PRO A O 1
ATOM 900 N N . PRO A 1 116 ? 1.711 2.926 29.701 1.00 89.69 116 PRO A N 1
ATOM 901 C CA . PRO A 1 116 ? 1.073 3.195 30.989 1.00 89.69 116 PRO A CA 1
ATOM 902 C C . PRO A 1 116 ? 0.365 4.557 31.003 1.00 89.69 116 PRO A C 1
ATOM 904 O O . PRO A 1 116 ? 0.936 5.561 30.564 1.00 89.69 116 PRO A O 1
ATOM 907 N N . LYS A 1 117 ? -0.873 4.609 31.514 1.00 85.50 117 LYS A N 1
ATOM 908 C CA . LYS A 1 117 ? -1.708 5.831 31.532 1.00 85.50 117 LYS A CA 1
ATOM 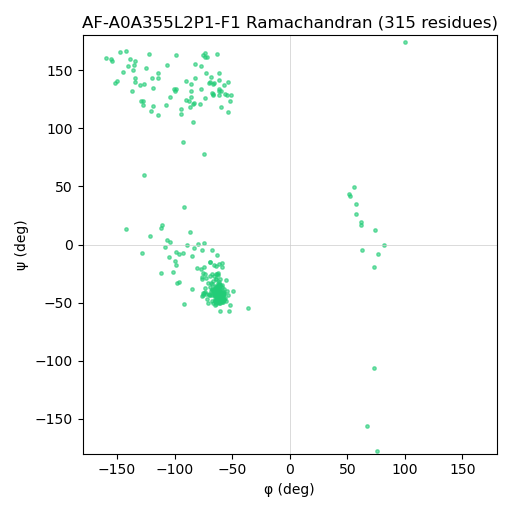909 C C . LYS A 1 117 ? -1.132 6.977 32.364 1.00 85.50 117 LYS A C 1
ATOM 911 O O . LYS A 1 117 ? -1.442 8.133 32.107 1.00 85.50 117 LYS A O 1
ATOM 916 N N . ASP A 1 118 ? -0.308 6.655 33.349 1.00 86.44 118 ASP A N 1
ATOM 917 C CA . ASP A 1 118 ? 0.387 7.589 34.233 1.00 86.44 118 ASP A CA 1
ATOM 918 C C . ASP A 1 118 ? 1.686 8.149 33.627 1.00 86.44 118 ASP A C 1
ATOM 920 O O . ASP A 1 118 ? 2.326 9.016 34.224 1.00 86.44 118 ASP A O 1
ATOM 924 N N . SER A 1 119 ? 2.077 7.700 32.429 1.00 83.50 119 SER A N 1
ATOM 925 C CA . SER A 1 119 ? 3.260 8.226 31.750 1.00 83.50 119 SER A CA 1
ATOM 926 C C . SER A 1 119 ? 3.088 9.693 31.337 1.00 83.50 119 SER A C 1
ATOM 928 O O . SER A 1 119 ? 2.054 10.117 30.809 1.00 83.50 119 SER A O 1
ATOM 930 N N . ALA A 1 120 ? 4.145 10.488 31.532 1.00 83.56 120 ALA A N 1
ATOM 931 C CA . ALA A 1 120 ? 4.205 11.842 30.994 1.00 83.56 120 ALA A CA 1
ATOM 932 C C . ALA A 1 120 ? 4.018 11.807 29.469 1.00 83.56 120 ALA A C 1
ATOM 934 O O . ALA A 1 120 ? 4.602 10.964 28.789 1.00 83.56 120 ALA A O 1
ATOM 935 N N . HIS A 1 121 ? 3.216 12.731 28.935 1.00 89.56 121 HIS A N 1
ATOM 936 C CA . HIS A 1 121 ? 2.863 12.774 27.511 1.00 89.56 121 HIS A CA 1
ATOM 937 C C . HIS A 1 121 ? 2.200 11.484 26.991 1.00 89.56 121 HIS A C 1
ATOM 939 O O . HIS A 1 121 ? 2.404 11.124 25.832 1.00 89.56 121 HIS A O 1
ATOM 945 N N . TYR A 1 122 ? 1.382 10.816 27.819 1.00 91.62 122 TYR A N 1
ATOM 946 C CA . TYR A 1 122 ? 0.688 9.559 27.499 1.00 91.62 122 TYR A CA 1
ATOM 947 C C . TYR A 1 122 ? 0.206 9.450 26.046 1.00 91.62 122 TYR A C 1
ATOM 949 O O . TYR A 1 122 ? 0.588 8.517 25.348 1.00 91.62 122 TYR A O 1
ATOM 957 N N . MET A 1 123 ? -0.573 10.422 25.558 1.00 92.56 123 MET A N 1
ATOM 958 C CA . MET A 1 123 ? -1.139 10.360 24.205 1.00 92.56 123 MET A CA 1
ATOM 959 C C . MET A 1 123 ? -0.088 10.441 23.093 1.00 92.56 123 MET A C 1
ATOM 961 O O . MET A 1 123 ? -0.264 9.827 22.046 1.00 92.56 123 MET A O 1
ATOM 965 N N . MET A 1 124 ? 1.021 11.150 23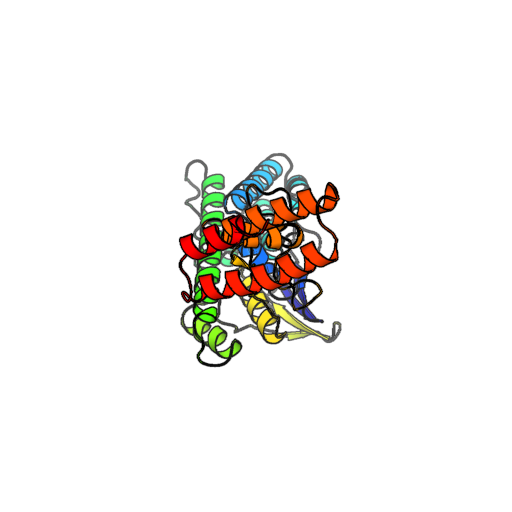.314 1.00 92.44 124 MET A N 1
ATOM 966 C CA . MET A 1 124 ? 2.116 11.181 22.345 1.00 92.44 124 MET A CA 1
ATOM 967 C C . MET A 1 124 ? 2.878 9.852 22.347 1.00 92.44 124 MET A C 1
ATOM 969 O O . MET A 1 124 ? 3.148 9.288 21.291 1.00 92.44 124 MET A O 1
ATOM 973 N N . ASN A 1 125 ? 3.138 9.287 23.531 1.00 94.25 125 ASN A N 1
ATOM 974 C CA . ASN A 1 125 ? 3.719 7.946 23.648 1.00 94.25 125 ASN A CA 1
ATOM 975 C C . ASN A 1 125 ? 2.808 6.883 23.016 1.00 94.25 125 ASN A C 1
ATOM 977 O O . ASN A 1 125 ? 3.297 5.921 22.430 1.00 94.25 125 ASN A O 1
ATOM 981 N N . PHE A 1 126 ? 1.491 7.068 23.112 1.00 95.38 126 PHE A N 1
ATOM 982 C CA . PHE A 1 126 ? 0.492 6.194 22.511 1.00 95.38 126 PHE A CA 1
ATOM 983 C C . PHE A 1 126 ? 0.570 6.231 20.983 1.00 95.38 126 PHE A C 1
ATOM 985 O O . PHE A 1 126 ? 0.661 5.178 20.356 1.00 95.38 126 PHE A O 1
ATOM 992 N N . ILE A 1 127 ? 0.612 7.429 20.387 1.00 96.19 127 ILE A N 1
ATOM 993 C CA . ILE A 1 127 ? 0.797 7.602 18.937 1.00 96.19 127 ILE A CA 1
ATOM 994 C C . ILE A 1 127 ? 2.125 6.982 18.490 1.00 96.19 127 ILE A C 1
ATOM 996 O O . ILE A 1 127 ? 2.151 6.242 17.511 1.00 96.19 127 ILE A O 1
ATOM 1000 N N . ASN A 1 128 ? 3.210 7.193 19.236 1.00 94.38 128 ASN A N 1
ATOM 1001 C CA . ASN A 1 128 ? 4.508 6.596 18.919 1.00 94.38 128 ASN A CA 1
ATOM 1002 C C . ASN A 1 128 ? 4.469 5.061 18.957 1.00 94.38 128 ASN A C 1
ATOM 1004 O O . ASN A 1 128 ? 5.005 4.411 18.060 1.00 94.38 128 ASN A O 1
ATOM 1008 N N . ALA A 1 129 ? 3.801 4.471 19.954 1.00 95.38 129 ALA A N 1
ATOM 1009 C CA . ALA A 1 129 ? 3.606 3.025 20.039 1.00 95.38 129 ALA A CA 1
ATOM 1010 C C . ALA A 1 129 ? 2.750 2.491 18.875 1.00 95.38 129 ALA A C 1
ATOM 1012 O O . ALA A 1 129 ? 3.062 1.440 18.313 1.00 95.38 129 ALA A O 1
ATOM 1013 N N . MET A 1 130 ? 1.708 3.227 18.468 1.00 95.81 130 MET A N 1
ATOM 1014 C CA . MET A 1 130 ? 0.900 2.877 17.296 1.00 95.81 130 MET A CA 1
ATOM 1015 C C . MET A 1 130 ? 1.739 2.893 16.020 1.00 95.81 130 MET A C 1
ATOM 1017 O O . MET A 1 130 ? 1.722 1.920 15.267 1.00 95.81 130 MET A O 1
ATOM 1021 N N . THR A 1 131 ? 2.497 3.967 15.788 1.00 95.62 131 THR A N 1
ATOM 1022 C CA . THR A 1 131 ? 3.382 4.103 14.625 1.00 95.62 131 THR A CA 1
ATOM 1023 C C . THR A 1 131 ? 4.432 2.992 14.603 1.00 95.62 131 THR A C 1
ATOM 1025 O O . THR A 1 131 ? 4.671 2.400 13.554 1.00 95.62 131 THR A O 1
ATOM 1028 N N . ALA A 1 132 ? 5.005 2.632 15.756 1.00 95.06 132 ALA A N 1
ATOM 1029 C CA . ALA A 1 132 ? 5.952 1.523 15.858 1.00 95.06 132 ALA A CA 1
ATOM 1030 C C . ALA A 1 132 ? 5.319 0.171 15.476 1.00 95.06 132 ALA A C 1
ATOM 1032 O O . ALA A 1 132 ? 5.908 -0.576 14.695 1.00 95.06 132 ALA A O 1
ATOM 1033 N N . SER A 1 133 ? 4.105 -0.120 15.958 1.00 95.38 133 SER A N 1
ATOM 1034 C CA . SER A 1 133 ? 3.357 -1.327 15.571 1.00 95.38 133 SER A CA 1
ATOM 1035 C C . SER A 1 133 ? 3.021 -1.338 14.071 1.00 95.38 133 SER A C 1
ATOM 1037 O O . SER A 1 133 ? 3.191 -2.353 13.394 1.00 95.38 133 SER A O 1
ATOM 1039 N N . ILE A 1 134 ? 2.620 -0.195 13.505 1.00 95.38 134 ILE A N 1
ATOM 1040 C CA . ILE A 1 134 ? 2.386 -0.037 12.061 1.00 95.38 134 ILE A CA 1
ATOM 1041 C C . ILE A 1 134 ? 3.658 -0.351 11.260 1.00 95.38 134 ILE A C 1
ATOM 1043 O O . ILE A 1 134 ? 3.609 -1.117 10.293 1.00 95.38 134 ILE A O 1
ATOM 1047 N N . GLU A 1 135 ? 4.810 0.196 11.657 1.00 94.81 135 GLU A N 1
ATOM 1048 C CA . GLU A 1 135 ? 6.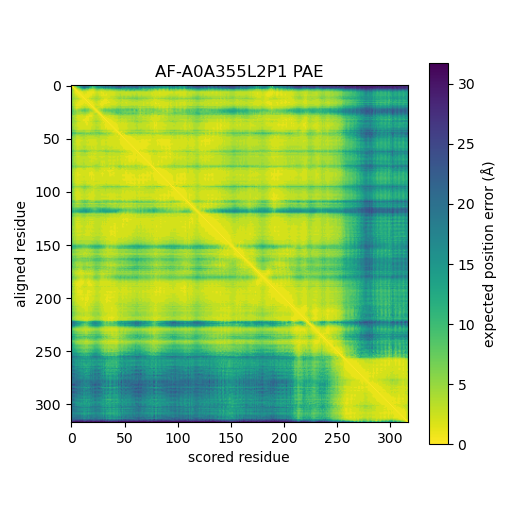086 -0.080 10.990 1.00 94.81 135 GLU A CA 1
ATOM 1049 C C . GLU A 1 135 ? 6.519 -1.540 11.129 1.00 94.81 135 GLU A C 1
ATOM 1051 O O . GLU A 1 135 ? 7.039 -2.109 10.166 1.00 94.81 135 GLU A O 1
ATOM 1056 N N . GLN A 1 136 ? 6.256 -2.180 12.271 1.00 93.62 136 GLN A N 1
ATOM 1057 C CA . GLN A 1 136 ? 6.519 -3.605 12.458 1.00 93.62 136 GLN A CA 1
ATOM 1058 C C . GLN A 1 136 ? 5.708 -4.455 11.472 1.00 93.62 136 GLN A C 1
ATOM 1060 O O . GLN A 1 136 ? 6.292 -5.271 10.752 1.00 93.62 136 GLN A O 1
ATOM 1065 N N . LYS A 1 137 ? 4.397 -4.207 11.345 1.00 93.94 137 LYS A N 1
ATOM 1066 C CA . LYS A 1 137 ? 3.546 -4.881 10.348 1.00 93.94 137 LYS A CA 1
ATOM 1067 C C . LYS A 1 137 ? 4.051 -4.648 8.926 1.00 93.94 137 LYS A C 1
ATOM 1069 O O . LYS A 1 137 ? 4.159 -5.582 8.131 1.00 93.94 137 LYS A O 1
ATOM 1074 N N . LYS A 1 138 ? 4.425 -3.409 8.585 1.00 94.88 138 LYS A N 1
ATOM 1075 C CA . LYS A 1 138 ? 4.998 -3.079 7.267 1.00 94.88 138 LYS A CA 1
ATOM 1076 C C . LYS A 1 138 ? 6.307 -3.825 7.012 1.00 94.88 138 LYS A C 1
ATOM 1078 O O . LYS A 1 138 ? 6.531 -4.281 5.889 1.00 94.88 138 LYS A O 1
ATOM 1083 N N . ALA A 1 139 ? 7.175 -3.938 8.015 1.00 94.12 139 ALA A N 1
ATOM 1084 C CA . ALA A 1 139 ? 8.438 -4.658 7.916 1.00 94.12 139 ALA A CA 1
ATOM 1085 C C . ALA A 1 139 ? 8.213 -6.160 7.696 1.00 94.12 139 ALA A C 1
ATOM 1087 O O . ALA A 1 139 ? 8.843 -6.740 6.811 1.00 94.12 139 ALA A O 1
ATOM 1088 N N . GLU A 1 140 ? 7.271 -6.761 8.422 1.00 93.44 140 GLU A N 1
ATOM 1089 C CA . GLU A 1 140 ? 6.894 -8.167 8.273 1.00 93.44 140 GLU A CA 1
ATOM 1090 C C . GLU A 1 140 ? 6.338 -8.461 6.872 1.00 93.44 140 GLU A C 1
ATOM 1092 O O . GLU A 1 140 ? 6.834 -9.348 6.173 1.00 93.44 140 GLU A O 1
ATOM 1097 N N . ILE A 1 141 ? 5.390 -7.649 6.394 1.00 94.50 141 ILE A N 1
ATOM 1098 C CA . ILE A 1 141 ? 4.846 -7.771 5.035 1.00 94.50 141 ILE A CA 1
ATOM 1099 C C . ILE A 1 141 ? 5.970 -7.635 3.992 1.00 94.50 141 ILE A C 1
ATOM 1101 O O . ILE A 1 141 ? 6.056 -8.439 3.062 1.00 94.50 141 ILE A O 1
ATOM 1105 N N . LYS A 1 142 ? 6.863 -6.641 4.131 1.00 94.38 142 LYS A N 1
ATOM 1106 C CA . LYS A 1 142 ? 8.015 -6.457 3.225 1.00 94.38 142 LYS A CA 1
ATOM 1107 C C . LYS A 1 142 ? 8.941 -7.671 3.233 1.00 94.38 142 LYS A C 1
ATOM 1109 O O . LYS A 1 142 ? 9.410 -8.069 2.166 1.00 94.38 142 LYS A O 1
ATOM 1114 N N . PHE A 1 143 ? 9.225 -8.229 4.407 1.00 93.25 143 PHE A N 1
ATOM 1115 C CA . PHE A 1 143 ? 10.078 -9.400 4.567 1.00 93.25 143 PHE A CA 1
ATOM 1116 C C . PHE A 1 143 ? 9.499 -10.599 3.811 1.00 93.25 143 PHE A C 1
ATOM 1118 O O . PHE A 1 143 ? 10.144 -11.089 2.881 1.00 93.25 143 PHE A O 1
ATOM 1125 N N . TYR A 1 144 ? 8.259 -10.990 4.114 1.00 93.50 144 TYR A N 1
ATOM 1126 C CA . TYR A 1 144 ? 7.632 -12.156 3.493 1.00 93.50 144 TYR A CA 1
ATOM 1127 C C . TYR A 1 144 ? 7.388 -11.969 1.997 1.00 93.50 144 TYR A C 1
ATOM 1129 O O . TYR A 1 144 ? 7.670 -12.878 1.224 1.00 93.50 144 TYR A O 1
ATOM 1137 N N . ILE A 1 145 ? 6.958 -10.788 1.531 1.00 93.56 145 ILE A N 1
ATOM 1138 C CA . ILE A 1 145 ? 6.819 -10.544 0.085 1.00 93.56 145 ILE A CA 1
ATOM 1139 C C . ILE A 1 145 ? 8.169 -10.707 -0.621 1.00 93.56 145 ILE A C 1
ATOM 1141 O O . ILE A 1 145 ? 8.234 -11.307 -1.693 1.00 93.56 145 ILE A O 1
ATOM 1145 N N . ASN A 1 146 ? 9.260 -10.197 -0.047 1.00 92.50 146 ASN A N 1
ATOM 1146 C CA . ASN A 1 146 ? 10.585 -10.362 -0.639 1.00 92.50 146 ASN A CA 1
ATOM 1147 C C . ASN A 1 146 ? 11.037 -11.822 -0.656 1.00 92.50 146 ASN A C 1
ATOM 1149 O O . ASN A 1 146 ? 11.585 -12.260 -1.668 1.00 92.50 146 ASN A O 1
ATOM 1153 N N . ASP A 1 147 ? 10.817 -12.553 0.432 1.00 91.38 147 ASP A N 1
ATOM 1154 C CA . ASP A 1 147 ? 11.177 -13.963 0.537 1.00 91.38 147 ASP A CA 1
ATOM 1155 C C . ASP A 1 147 ? 10.386 -14.821 -0.462 1.00 91.38 147 ASP A C 1
ATOM 1157 O O . ASP A 1 147 ? 10.971 -15.466 -1.337 1.00 91.38 147 ASP A O 1
ATOM 1161 N N . ILE A 1 148 ? 9.057 -14.666 -0.475 1.00 91.38 148 ILE A N 1
ATOM 1162 C CA . ILE A 1 148 ? 8.153 -15.308 -1.433 1.00 91.38 148 ILE A CA 1
ATOM 1163 C C . ILE A 1 148 ? 8.592 -15.024 -2.866 1.00 91.38 148 ILE A C 1
ATOM 1165 O O . ILE A 1 148 ? 8.561 -15.915 -3.710 1.00 91.38 148 ILE A O 1
ATOM 1169 N N . MET A 1 149 ? 8.972 -13.788 -3.191 1.00 91.69 149 MET A N 1
ATOM 1170 C CA . MET A 1 149 ? 9.347 -13.427 -4.559 1.00 91.69 149 MET A CA 1
ATOM 1171 C C . MET A 1 149 ? 10.740 -13.935 -4.956 1.00 91.69 149 MET A C 1
ATOM 1173 O O . MET A 1 149 ? 10.983 -14.126 -6.158 1.00 91.69 149 MET A O 1
ATOM 1177 N N . LYS A 1 150 ? 11.635 -14.179 -3.990 1.00 91.12 150 LYS A N 1
ATOM 1178 C CA . LYS A 1 150 ? 12.947 -14.809 -4.204 1.00 91.12 150 LYS A CA 1
ATOM 1179 C C . LYS A 1 150 ? 12.823 -16.313 -4.416 1.00 91.12 150 LYS A C 1
ATOM 1181 O O . LYS A 1 150 ? 13.435 -16.816 -5.358 1.00 91.12 150 LYS A O 1
ATOM 1186 N N . ASP A 1 151 ? 12.014 -16.998 -3.612 1.00 88.94 151 ASP A N 1
ATOM 1187 C CA . ASP A 1 151 ? 11.770 -18.431 -3.767 1.00 88.94 151 ASP A CA 1
ATOM 1188 C C . ASP A 1 151 ? 11.122 -18.714 -5.129 1.00 88.94 151 ASP A C 1
ATOM 1190 O O . ASP A 1 151 ? 10.149 -18.072 -5.511 1.00 88.94 151 ASP A O 1
ATOM 1194 N N . LYS A 1 152 ? 11.659 -19.650 -5.911 1.00 88.88 152 LYS A N 1
ATOM 1195 C CA . LYS A 1 152 ? 11.091 -20.047 -7.213 1.00 88.88 152 LYS A CA 1
ATOM 1196 C C . LYS A 1 152 ? 10.420 -21.417 -7.169 1.00 88.88 152 LYS A C 1
ATOM 1198 O O . LYS A 1 152 ? 9.940 -21.880 -8.202 1.00 88.88 152 LYS A O 1
ATOM 1203 N N . ASN A 1 153 ? 10.352 -22.037 -5.995 1.00 89.56 153 ASN A N 1
ATOM 1204 C CA . ASN A 1 153 ? 9.769 -23.352 -5.812 1.00 89.56 153 ASN A CA 1
ATOM 1205 C C . ASN A 1 153 ? 8.246 -23.254 -5.665 1.00 89.56 153 ASN A C 1
ATOM 1207 O O . ASN A 1 153 ? 7.711 -22.601 -4.773 1.00 89.56 153 ASN A O 1
ATOM 1211 N N . GLY A 1 154 ? 7.527 -23.939 -6.553 1.00 89.38 154 GLY A N 1
ATOM 1212 C CA . GLY A 1 154 ? 6.067 -23.996 -6.517 1.00 89.38 154 GLY A CA 1
ATOM 1213 C C . GLY A 1 154 ? 5.359 -22.733 -7.022 1.00 89.38 154 GLY A C 1
ATOM 1214 O O . GLY A 1 154 ? 5.952 -21.775 -7.524 1.00 89.38 154 GLY A O 1
ATOM 1215 N N . SER A 1 155 ? 4.027 -22.757 -6.943 1.00 90.69 155 SER A N 1
ATOM 1216 C CA . SER A 1 155 ? 3.193 -21.637 -7.385 1.00 90.69 155 SER A CA 1
ATOM 1217 C C . SER A 1 155 ? 3.309 -20.442 -6.430 1.00 90.69 155 SER A C 1
ATOM 1219 O O . SER A 1 155 ? 3.736 -20.571 -5.284 1.00 90.69 155 SER A O 1
ATOM 1221 N N . LEU A 1 156 ? 2.919 -19.247 -6.890 1.00 88.69 156 LEU A N 1
ATOM 1222 C CA . LEU A 1 156 ? 2.850 -18.070 -6.016 1.00 88.69 156 LEU A CA 1
ATOM 1223 C C . LEU A 1 156 ? 1.922 -18.320 -4.819 1.00 88.69 156 LEU A C 1
ATOM 1225 O O . LEU A 1 156 ? 2.328 -18.095 -3.687 1.00 88.69 156 LEU A O 1
ATOM 1229 N N . ASN A 1 157 ? 0.731 -18.869 -5.063 1.00 89.25 157 ASN A N 1
ATOM 1230 C CA . ASN A 1 157 ? -0.232 -19.165 -4.003 1.00 89.25 157 ASN A CA 1
ATOM 1231 C C . ASN A 1 157 ? 0.337 -20.151 -2.976 1.00 89.25 157 ASN A C 1
ATOM 1233 O O . ASN A 1 157 ? 0.163 -19.932 -1.784 1.00 89.25 157 ASN A O 1
ATOM 1237 N N . GLN A 1 158 ? 1.059 -21.191 -3.414 1.00 89.75 158 GLN A N 1
ATOM 1238 C CA . GLN A 1 158 ? 1.669 -22.150 -2.489 1.00 89.75 158 GLN A CA 1
ATOM 1239 C C . GLN A 1 158 ? 2.700 -21.481 -1.573 1.00 89.75 158 GLN A C 1
ATOM 1241 O O . GLN A 1 158 ? 2.714 -21.756 -0.377 1.00 89.75 158 GLN A O 1
ATOM 1246 N N . ARG A 1 159 ? 3.533 -20.586 -2.121 1.00 91.12 159 ARG A N 1
ATOM 1247 C CA . ARG A 1 159 ? 4.528 -19.840 -1.338 1.00 91.12 159 ARG A CA 1
ATOM 1248 C C . ARG A 1 159 ? 3.865 -18.943 -0.290 1.00 91.12 159 ARG A C 1
ATOM 1250 O O . ARG A 1 159 ? 4.255 -18.998 0.866 1.00 91.12 159 ARG A O 1
ATOM 1257 N N . PHE A 1 160 ? 2.809 -18.211 -0.657 1.00 90.94 160 PHE A N 1
ATOM 1258 C CA . PHE A 1 160 ? 2.043 -17.400 0.301 1.00 90.94 160 PHE A CA 1
ATOM 1259 C C . PHE A 1 160 ? 1.384 -18.244 1.403 1.00 90.94 160 PHE A C 1
ATOM 1261 O O . PHE A 1 160 ? 1.470 -17.886 2.571 1.00 90.94 160 PHE A O 1
ATOM 1268 N N . VAL A 1 161 ? 0.762 -19.376 1.051 1.00 86.88 161 VAL A N 1
ATOM 1269 C CA . VAL A 1 161 ? 0.127 -20.278 2.031 1.00 86.88 161 VAL A CA 1
ATOM 1270 C C . VAL A 1 161 ? 1.155 -20.875 2.996 1.00 86.88 161 VAL A C 1
ATOM 1272 O O . VAL A 1 161 ? 0.859 -21.056 4.173 1.00 86.88 161 VAL A O 1
ATOM 1275 N N . ASN A 1 162 ? 2.373 -21.165 2.530 1.00 88.56 162 ASN A N 1
ATOM 1276 C CA . ASN A 1 162 ? 3.429 -21.685 3.397 1.00 88.56 162 ASN A CA 1
ATOM 1277 C C . ASN A 1 162 ? 3.849 -20.670 4.471 1.00 88.56 162 ASN A C 1
ATOM 1279 O O . ASN A 1 162 ? 4.051 -21.078 5.612 1.00 88.56 162 ASN A O 1
ATOM 1283 N N . CYS A 1 163 ? 3.900 -19.373 4.142 1.00 88.50 163 CYS A N 1
ATOM 1284 C CA . CYS A 1 163 ? 4.204 -18.316 5.112 1.00 88.50 163 CYS A CA 1
ATOM 1285 C C . CYS A 1 163 ? 3.168 -18.225 6.241 1.00 88.50 163 CYS A C 1
ATOM 1287 O O . CYS A 1 163 ? 3.520 -17.832 7.349 1.00 88.50 163 CYS A O 1
ATOM 1289 N N . GLY A 1 164 ? 1.921 -18.652 6.012 1.00 84.56 164 GLY A N 1
ATOM 1290 C CA . GLY A 1 164 ? 0.892 -18.706 7.059 1.00 84.56 164 GLY A CA 1
ATOM 1291 C C . GLY A 1 164 ? 1.229 -19.633 8.231 1.00 84.56 164 GLY A C 1
ATOM 1292 O O . GLY A 1 164 ? 0.653 -19.503 9.305 1.00 84.56 164 GLY A O 1
ATOM 1293 N N . LYS A 1 165 ? 2.195 -20.548 8.065 1.00 85.00 165 LYS A N 1
ATOM 1294 C CA . LYS A 1 165 ? 2.711 -21.389 9.160 1.00 85.00 165 LYS A CA 1
ATOM 1295 C C . LYS A 1 165 ? 3.671 -20.643 10.089 1.00 85.00 165 LYS A C 1
ATOM 1297 O O . LYS A 1 165 ? 3.896 -21.090 11.209 1.00 85.00 165 LYS A O 1
ATOM 1302 N N . GLU A 1 166 ? 4.257 -19.553 9.608 1.00 86.38 166 GLU A N 1
ATOM 1303 C CA . GLU A 1 166 ? 5.319 -18.794 10.277 1.00 86.38 166 GLU A CA 1
ATOM 1304 C C . GLU A 1 166 ? 4.835 -17.412 10.728 1.00 86.38 166 GLU A C 1
ATOM 1306 O O . GLU A 1 166 ? 5.360 -16.851 11.688 1.00 86.38 166 GLU A O 1
ATOM 1311 N N . SER A 1 167 ? 3.801 -16.878 10.073 1.00 87.00 167 SER A N 1
ATOM 1312 C CA . SER A 1 167 ? 3.213 -15.579 10.374 1.00 87.00 167 SER A CA 1
ATOM 1313 C C . SER A 1 167 ? 1.696 -15.621 10.357 1.00 87.00 167 SER A C 1
ATOM 1315 O O . SER A 1 167 ? 1.071 -16.045 9.381 1.00 87.00 167 SER A O 1
ATOM 1317 N N . LYS A 1 168 ? 1.101 -15.050 11.409 1.00 84.75 168 LYS A N 1
ATOM 1318 C CA . LYS A 1 168 ? -0.343 -14.822 11.468 1.00 84.75 168 LYS A CA 1
ATOM 1319 C C . LYS A 1 168 ? -0.815 -13.915 10.337 1.00 84.75 168 LYS A C 1
ATOM 1321 O O . LYS A 1 168 ? -1.873 -14.196 9.797 1.00 84.75 168 LYS A O 1
ATOM 1326 N N . LEU A 1 169 ? -0.030 -12.917 9.904 1.00 85.69 169 LEU A N 1
ATOM 1327 C CA . LEU A 1 169 ? -0.365 -12.025 8.776 1.00 85.69 169 LEU A CA 1
ATOM 1328 C C . LEU A 1 169 ? -0.490 -12.745 7.420 1.00 85.69 169 LEU A C 1
ATOM 1330 O O . LEU A 1 169 ? -0.934 -12.142 6.442 1.00 85.69 169 LEU A O 1
ATOM 1334 N N . PHE A 1 170 ? -0.122 -14.024 7.350 1.00 85.94 170 PHE A N 1
ATOM 1335 C CA . PHE A 1 170 ? -0.263 -14.865 6.162 1.00 85.94 170 PHE A CA 1
ATOM 1336 C C . PHE A 1 170 ? -1.135 -16.106 6.417 1.00 85.94 170 PHE A C 1
ATOM 1338 O O . PHE A 1 170 ? -1.256 -16.963 5.542 1.00 85.94 170 PHE A O 1
ATOM 1345 N N . ASP A 1 171 ? -1.765 -16.206 7.592 1.00 87.38 171 ASP A N 1
ATOM 1346 C CA . ASP A 1 171 ? -2.773 -17.222 7.890 1.00 87.38 171 ASP A CA 1
ATOM 1347 C C . ASP A 1 171 ? -4.144 -16.759 7.375 1.00 87.38 171 ASP A C 1
ATOM 1349 O O . ASP A 1 171 ? -4.772 -15.858 7.936 1.00 87.38 171 ASP A O 1
ATOM 1353 N N . PHE A 1 172 ? -4.602 -17.353 6.271 1.00 86.75 172 PHE A N 1
ATOM 1354 C CA . PHE A 1 172 ? -5.809 -16.933 5.543 1.00 86.75 172 PHE A CA 1
ATOM 1355 C C . PHE A 1 172 ? -7.083 -17.660 5.989 1.00 86.75 172 PHE A C 1
ATOM 1357 O O . PHE A 1 172 ? -7.975 -17.921 5.180 1.00 86.75 172 PHE A O 1
ATOM 1364 N N . GLN A 1 173 ? -7.168 -18.015 7.268 1.00 86.38 173 GLN A N 1
ATOM 1365 C CA . GLN A 1 173 ? -8.387 -18.553 7.860 1.00 86.38 173 GLN A CA 1
ATOM 1366 C C . GLN A 1 173 ? -9.309 -17.412 8.289 1.00 86.38 173 GLN A C 1
ATOM 1368 O O . GLN A 1 173 ? -8.933 -16.578 9.113 1.00 86.38 173 GLN A O 1
ATOM 1373 N N . PHE A 1 174 ? -10.519 -17.399 7.730 1.00 88.25 174 PHE A N 1
ATOM 1374 C CA . PHE A 1 174 ? -11.547 -16.412 8.035 1.00 88.25 174 PHE A CA 1
ATOM 1375 C C . PHE A 1 174 ? -12.904 -17.069 8.243 1.00 88.25 174 PHE A C 1
ATOM 1377 O O . PHE A 1 174 ? -13.296 -17.960 7.484 1.00 88.25 174 PHE A O 1
ATOM 1384 N N . ASP A 1 175 ? -13.659 -16.525 9.191 1.00 90.56 175 ASP A N 1
ATOM 1385 C CA . ASP A 1 175 ? -15.106 -16.667 9.182 1.00 90.56 175 ASP A CA 1
ATOM 1386 C C . ASP A 1 175 ? -15.682 -15.884 7.996 1.00 90.56 175 ASP A C 1
ATOM 1388 O O . ASP A 1 175 ? -15.186 -14.821 7.616 1.00 90.56 175 ASP A O 1
ATOM 1392 N N . SER A 1 176 ? -16.741 -16.408 7.386 1.00 93.19 176 SER A N 1
ATOM 1393 C CA . SER A 1 176 ? -17.434 -15.721 6.300 1.00 93.19 176 SER A CA 1
ATOM 1394 C C . SER A 1 176 ? -18.882 -16.173 6.185 1.00 93.19 176 SER A C 1
ATOM 1396 O O . SER A 1 176 ? -19.265 -17.235 6.678 1.00 93.19 176 SER A O 1
ATOM 1398 N N . HIS A 1 177 ? -19.702 -15.351 5.541 1.00 93.81 177 HIS A N 1
ATOM 1399 C CA . HIS A 1 177 ? -21.065 -15.705 5.172 1.00 93.81 177 HIS A CA 1
ATOM 1400 C C . HIS A 1 177 ? -21.388 -15.160 3.785 1.00 93.81 177 HIS A C 1
ATOM 1402 O O . HIS A 1 177 ? -20.798 -14.182 3.331 1.00 93.81 177 HIS A O 1
ATOM 1408 N N . PHE A 1 178 ? -22.312 -15.817 3.096 1.00 94.88 178 PHE A N 1
ATOM 1409 C CA . PHE A 1 178 ? -22.788 -15.360 1.801 1.00 94.88 178 PHE A CA 1
ATOM 1410 C C . PHE A 1 178 ? -23.921 -14.351 1.994 1.00 94.88 178 PHE A C 1
ATOM 1412 O O . PHE A 1 178 ? -24.893 -14.644 2.692 1.00 94.88 178 PHE A O 1
ATOM 1419 N N . ASP A 1 179 ? -23.784 -13.177 1.385 1.00 93.25 179 ASP A N 1
ATOM 1420 C CA . ASP A 1 179 ? -24.839 -12.176 1.307 1.00 93.25 179 ASP A CA 1
ATOM 1421 C C . ASP A 1 179 ? -25.602 -12.338 -0.010 1.00 93.25 179 ASP A C 1
ATOM 1423 O O . ASP A 1 179 ? -25.076 -12.097 -1.100 1.00 93.25 179 ASP A O 1
ATOM 1427 N N . PHE A 1 180 ? -26.860 -12.757 0.114 1.00 91.69 180 PHE A N 1
ATOM 1428 C CA . PHE A 1 180 ? -27.751 -13.004 -1.013 1.00 91.69 180 PHE A CA 1
ATOM 1429 C C . PHE A 1 180 ? -28.167 -11.725 -1.742 1.00 91.69 180 PHE A C 1
ATOM 1431 O O . PHE A 1 180 ? -28.472 -11.795 -2.930 1.00 91.69 180 PHE A O 1
ATOM 1438 N N . GLU A 1 181 ? -28.197 -10.573 -1.066 1.00 90.94 181 GLU A N 1
ATOM 1439 C CA . GLU A 1 181 ? -28.640 -9.319 -1.684 1.00 90.94 181 GLU A CA 1
ATOM 1440 C C . GLU A 1 181 ? -27.576 -8.760 -2.628 1.00 90.94 181 GLU A C 1
ATOM 1442 O O . GLU A 1 181 ? -27.882 -8.304 -3.732 1.00 90.94 181 GLU A O 1
ATOM 1447 N N . SER A 1 182 ? -26.311 -8.815 -2.209 1.00 87.75 182 SER A N 1
ATOM 1448 C CA . SER A 1 182 ? -25.189 -8.269 -2.974 1.00 87.75 182 SER A CA 1
ATOM 1449 C C . SER A 1 182 ? -24.451 -9.305 -3.841 1.00 87.75 182 SER A C 1
ATOM 1451 O O . SER A 1 182 ? -23.638 -8.911 -4.696 1.00 87.75 182 SER A O 1
ATOM 1453 N N . ASP A 1 183 ? -24.785 -10.594 -3.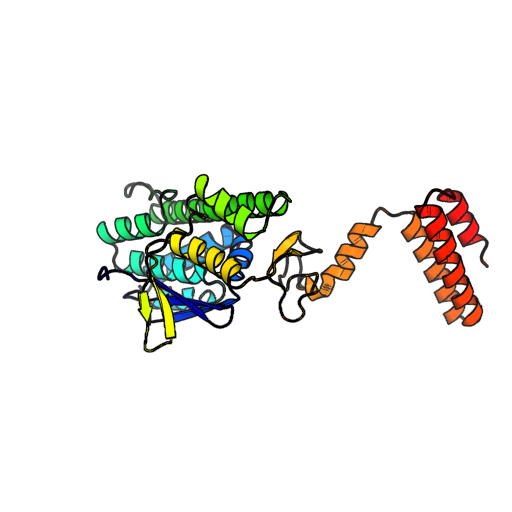682 1.00 93.38 183 ASP A N 1
ATOM 1454 C CA . ASP A 1 183 ? -24.174 -11.753 -4.352 1.00 93.38 183 ASP A CA 1
ATOM 1455 C C . ASP A 1 183 ? -22.653 -11.796 -4.125 1.00 93.38 183 ASP A C 1
ATOM 1457 O O . ASP A 1 183 ? -21.844 -11.866 -5.056 1.00 93.38 183 ASP A O 1
ATOM 1461 N N . VAL A 1 184 ? -22.245 -11.658 -2.859 1.00 94.06 184 VAL A N 1
ATOM 1462 C CA . VAL A 1 184 ? -20.836 -11.695 -2.441 1.00 94.06 184 VAL A CA 1
ATOM 1463 C C . VAL A 1 184 ? -20.660 -12.476 -1.143 1.00 94.06 184 VAL A C 1
ATOM 1465 O O . VAL A 1 184 ? -21.581 -12.643 -0.348 1.00 94.06 184 VAL A O 1
ATOM 1468 N N . ILE A 1 185 ? -19.433 -12.934 -0.900 1.00 95.75 185 ILE A N 1
ATOM 1469 C CA . ILE A 1 185 ? -19.034 -13.460 0.406 1.00 95.75 185 ILE A CA 1
ATOM 1470 C C . ILE A 1 185 ? -18.536 -12.289 1.258 1.00 95.75 185 ILE A C 1
ATOM 1472 O O . ILE A 1 185 ? -17.599 -11.590 0.859 1.00 95.75 185 ILE A O 1
ATOM 1476 N N . ILE A 1 186 ? -19.154 -12.104 2.423 1.00 95.69 186 ILE A N 1
ATOM 1477 C CA . ILE A 1 186 ? -18.795 -11.100 3.421 1.00 95.69 186 ILE A CA 1
ATOM 1478 C C . ILE A 1 186 ? -17.944 -11.740 4.517 1.00 95.69 186 ILE A C 1
ATOM 1480 O O . ILE A 1 186 ? -18.275 -12.792 5.070 1.00 95.69 186 ILE A O 1
ATOM 1484 N N . TYR A 1 187 ? -16.866 -11.045 4.857 1.00 96.12 187 TYR A N 1
ATOM 1485 C CA . TYR A 1 187 ? -15.889 -11.418 5.864 1.00 96.12 187 TYR A CA 1
ATOM 1486 C C . TYR A 1 187 ? -15.950 -10.395 7.001 1.00 96.12 187 TYR A C 1
ATOM 1488 O O . TYR A 1 187 ? -15.605 -9.232 6.779 1.00 96.12 187 TYR A O 1
ATOM 1496 N N . PRO A 1 188 ? -16.419 -10.767 8.200 1.00 95.38 188 PRO A N 1
ATOM 1497 C CA . PRO A 1 188 ? -16.236 -9.928 9.374 1.00 95.38 188 PRO A CA 1
ATOM 1498 C C . PRO A 1 188 ? -14.746 -9.845 9.734 1.00 95.38 188 PRO A C 1
ATOM 1500 O O . PRO A 1 188 ? -14.085 -10.873 9.854 1.00 95.38 188 PRO A O 1
ATOM 1503 N N . LEU A 1 189 ? -14.226 -8.630 9.897 1.00 94.75 189 LEU A N 1
ATOM 1504 C CA . LEU A 1 189 ? -12.822 -8.368 10.219 1.00 94.75 189 LEU A CA 1
ATOM 1505 C C . LEU A 1 189 ? -12.769 -7.646 11.574 1.00 94.75 189 LEU A C 1
ATOM 1507 O O . LEU A 1 189 ? -13.354 -6.575 11.733 1.00 94.75 189 LEU A O 1
ATOM 1511 N N . GLU A 1 190 ? -12.115 -8.249 12.564 1.00 92.50 190 GLU A N 1
ATOM 1512 C CA . GLU A 1 190 ? -12.071 -7.755 13.948 1.00 92.50 190 GLU A CA 1
ATOM 1513 C C . GLU A 1 190 ? -10.808 -6.931 14.223 1.00 92.50 190 GLU A C 1
ATOM 1515 O O . GLU A 1 190 ? -10.840 -5.985 15.010 1.00 92.50 190 GLU A O 1
ATOM 1520 N N . THR A 1 191 ? -9.701 -7.267 13.561 1.00 93.88 191 THR A N 1
ATOM 1521 C CA . THR A 1 191 ? -8.397 -6.626 13.772 1.00 93.88 191 THR A CA 1
ATOM 1522 C C . THR A 1 191 ? -7.838 -6.019 12.492 1.00 93.88 191 THR A C 1
ATOM 1524 O O . THR A 1 191 ? -8.245 -6.360 11.378 1.00 93.88 191 THR A O 1
ATOM 1527 N N . MET A 1 192 ? -6.846 -5.140 12.626 1.00 94.50 192 MET A N 1
ATOM 1528 C CA . MET A 1 192 ? -6.103 -4.662 11.465 1.00 94.50 192 MET A CA 1
ATOM 1529 C C . MET A 1 192 ? -5.319 -5.789 10.774 1.00 94.50 192 MET A C 1
ATOM 1531 O O . MET A 1 192 ? -5.162 -5.774 9.551 1.00 94.50 192 MET A O 1
ATOM 1535 N N . ASP A 1 193 ? -4.883 -6.802 11.523 1.00 93.06 193 ASP A N 1
ATOM 1536 C CA . ASP A 1 193 ? -4.268 -7.992 10.936 1.00 93.06 193 ASP A CA 1
ATOM 1537 C C . ASP A 1 193 ? -5.260 -8.706 10.015 1.00 93.06 193 ASP A C 1
ATOM 1539 O O . ASP A 1 193 ? -4.887 -9.115 8.920 1.00 93.06 193 ASP A O 1
ATOM 1543 N N . ASP A 1 194 ? -6.539 -8.798 10.390 1.00 94.75 194 ASP A N 1
ATOM 1544 C CA . ASP A 1 194 ? -7.595 -9.365 9.541 1.00 94.75 194 ASP A CA 1
ATOM 1545 C C . ASP A 1 194 ? -7.749 -8.568 8.245 1.00 94.75 194 ASP A C 1
ATOM 1547 O O . ASP A 1 194 ? -7.835 -9.155 7.169 1.00 94.75 194 ASP A O 1
ATOM 1551 N N . VAL A 1 195 ? -7.731 -7.234 8.329 1.00 95.31 195 VAL A N 1
ATOM 1552 C CA . VAL A 1 195 ? -7.823 -6.329 7.172 1.00 95.31 195 VAL A CA 1
ATOM 1553 C C . VAL A 1 195 ? -6.671 -6.546 6.194 1.00 95.31 195 VAL A C 1
ATOM 1555 O O . VAL A 1 195 ? -6.907 -6.656 4.986 1.00 95.31 195 VAL A O 1
ATOM 1558 N N . ILE A 1 196 ? -5.444 -6.656 6.710 1.00 94.56 196 ILE A N 1
ATOM 1559 C CA . ILE A 1 196 ? -4.235 -6.903 5.917 1.00 94.56 196 ILE A CA 1
ATOM 1560 C C . ILE A 1 196 ? -4.274 -8.303 5.294 1.00 94.56 196 ILE A C 1
ATOM 1562 O O . ILE A 1 196 ? -4.078 -8.451 4.083 1.00 94.56 196 ILE A O 1
ATOM 1566 N N . ARG A 1 197 ? -4.556 -9.331 6.106 1.00 93.69 197 ARG A N 1
ATOM 1567 C CA . ARG A 1 197 ? -4.675 -10.733 5.675 1.00 93.69 197 ARG A CA 1
ATOM 1568 C C . ARG A 1 197 ? -5.721 -10.879 4.583 1.00 93.69 197 ARG A C 1
ATOM 1570 O O . ARG A 1 197 ? -5.487 -11.568 3.589 1.00 93.69 197 ARG A O 1
ATOM 1577 N N . PHE A 1 198 ? -6.850 -10.196 4.747 1.00 95.62 198 PHE A N 1
ATOM 1578 C CA . PHE A 1 198 ? -7.958 -10.224 3.811 1.00 95.62 198 PHE A CA 1
ATOM 1579 C C . PHE A 1 198 ? -7.539 -9.653 2.459 1.00 95.62 198 PHE A C 1
ATOM 1581 O O . PHE A 1 198 ? -7.767 -10.293 1.434 1.00 95.62 198 PHE A O 1
ATOM 1588 N N . ASP A 1 199 ? -6.857 -8.506 2.428 1.00 95.31 199 ASP A N 1
ATOM 1589 C CA . ASP A 1 199 ? -6.443 -7.908 1.157 1.00 95.31 199 ASP A CA 1
ATOM 1590 C C . ASP A 1 199 ? -5.387 -8.757 0.431 1.00 95.31 199 ASP A C 1
ATOM 1592 O O . ASP A 1 199 ? -5.446 -8.915 -0.791 1.00 95.31 199 ASP A O 1
ATOM 1596 N N . ILE A 1 200 ? -4.450 -9.365 1.174 1.00 94.69 200 ILE A N 1
ATOM 1597 C CA . ILE A 1 200 ? -3.463 -10.304 0.615 1.00 94.69 200 ILE A CA 1
ATOM 1598 C C . ILE A 1 200 ? -4.173 -11.541 0.049 1.00 94.69 200 ILE A C 1
ATOM 1600 O O . ILE A 1 200 ? -3.912 -11.930 -1.092 1.00 94.69 200 ILE A O 1
ATOM 1604 N N . MET A 1 201 ? -5.105 -12.135 0.797 1.00 94.44 201 MET A N 1
ATOM 1605 C CA . MET A 1 201 ? -5.904 -13.270 0.332 1.00 94.44 201 MET A CA 1
ATOM 1606 C C . MET A 1 201 ? -6.660 -12.915 -0.956 1.00 94.44 201 MET A C 1
ATOM 1608 O O . MET A 1 201 ? -6.589 -13.659 -1.938 1.00 94.44 201 MET A O 1
ATOM 1612 N N . GLN A 1 202 ? -7.329 -11.759 -0.994 1.00 95.50 202 GLN A N 1
ATOM 1613 C CA . GLN A 1 202 ? -8.088 -11.326 -2.167 1.00 95.50 202 GLN A CA 1
ATOM 1614 C C . GLN A 1 202 ? -7.191 -10.984 -3.357 1.00 95.50 202 GLN A C 1
ATOM 1616 O O . GLN A 1 202 ? -7.563 -11.249 -4.501 1.00 95.50 202 GLN A O 1
ATOM 1621 N N . MET A 1 203 ? -5.984 -10.461 -3.128 1.00 94.81 203 MET A N 1
ATOM 1622 C CA . MET A 1 203 ? -4.975 -10.276 -4.173 1.00 94.81 203 MET A CA 1
ATOM 1623 C C . MET A 1 203 ? -4.632 -11.610 -4.857 1.00 94.81 203 MET A C 1
ATOM 1625 O O . MET A 1 203 ? -4.571 -11.684 -6.090 1.00 94.81 203 MET A O 1
ATOM 1629 N N . LEU A 1 204 ? -4.442 -12.673 -4.069 1.00 92.81 204 LEU A N 1
ATOM 1630 C CA . LEU A 1 204 ? -4.117 -14.012 -4.566 1.00 92.81 204 LEU A CA 1
ATOM 1631 C C . LEU A 1 204 ? -5.313 -14.679 -5.252 1.00 92.81 204 LEU A C 1
ATOM 1633 O O . LEU A 1 204 ? -5.169 -15.194 -6.365 1.00 92.81 204 LEU A O 1
ATOM 1637 N N . ALA A 1 205 ? -6.495 -14.634 -4.630 1.00 92.94 205 ALA A N 1
ATOM 1638 C CA . ALA A 1 205 ? -7.727 -15.212 -5.167 1.00 92.94 205 ALA A CA 1
ATOM 1639 C C . ALA A 1 205 ? -8.089 -14.598 -6.529 1.00 92.94 205 ALA A C 1
ATOM 1641 O O . ALA A 1 205 ? -8.383 -15.313 -7.490 1.00 92.94 205 ALA A O 1
ATOM 1642 N N . ASN A 1 206 ? -7.942 -13.276 -6.655 1.00 93.19 206 ASN A N 1
ATOM 1643 C CA . ASN A 1 206 ? -8.185 -12.540 -7.896 1.00 93.19 206 ASN A CA 1
ATOM 1644 C C . ASN A 1 206 ? -7.033 -12.625 -8.916 1.00 93.19 206 ASN A C 1
ATOM 1646 O O . ASN A 1 206 ? -7.129 -12.041 -10.005 1.00 93.19 206 ASN A O 1
ATOM 1650 N N . LYS A 1 207 ? -5.951 -13.355 -8.599 1.00 92.56 207 LYS A N 1
ATOM 1651 C CA . LYS A 1 207 ? -4.751 -13.524 -9.440 1.00 92.56 207 LYS A CA 1
ATOM 1652 C C . LYS A 1 207 ? -4.169 -12.178 -9.887 1.00 92.56 207 LYS A C 1
ATOM 1654 O O . LYS A 1 207 ? -3.797 -11.999 -11.054 1.00 92.56 207 LYS A O 1
ATOM 1659 N N . ILE A 1 208 ? -4.134 -11.212 -8.970 1.00 93.06 208 ILE A N 1
ATOM 1660 C CA . ILE A 1 208 ? -3.607 -9.877 -9.240 1.00 93.06 208 ILE A CA 1
ATOM 1661 C C . ILE A 1 208 ? -2.106 -9.977 -9.484 1.00 93.06 208 ILE A C 1
ATOM 1663 O O . ILE A 1 208 ? -1.355 -10.576 -8.716 1.00 93.06 208 ILE A O 1
ATOM 1667 N N . LYS A 1 209 ? -1.658 -9.380 -10.588 1.00 91.31 209 LYS A N 1
ATOM 1668 C CA . LYS A 1 209 ? -0.237 -9.306 -10.918 1.00 91.31 209 LYS A CA 1
ATOM 1669 C C . LYS A 1 209 ? 0.373 -8.096 -10.225 1.00 91.31 209 LYS A C 1
ATOM 1671 O O . LYS A 1 209 ? -0.133 -6.987 -10.367 1.00 91.31 209 LYS A O 1
ATOM 1676 N N . PHE A 1 210 ? 1.507 -8.304 -9.576 1.00 93.69 210 PHE A N 1
ATOM 1677 C CA . PHE A 1 210 ? 2.342 -7.247 -9.021 1.00 93.69 210 PHE A CA 1
ATOM 1678 C C . PHE A 1 210 ? 3.808 -7.508 -9.376 1.00 93.69 210 PHE A C 1
ATOM 1680 O O . PHE A 1 210 ? 4.190 -8.630 -9.718 1.00 93.69 210 PHE A O 1
ATOM 1687 N N . LYS A 1 211 ? 4.630 -6.460 -9.362 1.00 92.88 211 LYS A N 1
ATOM 1688 C CA . LYS A 1 211 ? 6.064 -6.542 -9.685 1.00 92.88 211 LYS A CA 1
ATOM 1689 C C . LYS A 1 211 ? 6.824 -5.343 -9.113 1.00 92.88 211 LYS A C 1
ATOM 1691 O O . LYS A 1 211 ? 6.183 -4.335 -8.816 1.00 92.88 211 LYS A O 1
ATOM 1696 N N . PRO A 1 212 ? 8.156 -5.418 -8.947 1.00 94.06 212 PRO A N 1
ATOM 1697 C CA . PRO A 1 212 ? 8.935 -4.263 -8.518 1.00 94.06 212 PRO A CA 1
ATOM 1698 C C . PRO A 1 212 ? 8.973 -3.200 -9.624 1.00 94.06 212 PRO A C 1
ATOM 1700 O O . PRO A 1 212 ? 9.096 -3.513 -10.810 1.00 94.06 212 PRO A O 1
ATOM 1703 N N . CYS A 1 213 ? 8.869 -1.930 -9.239 1.00 93.62 213 CYS A N 1
ATOM 1704 C CA . CYS A 1 213 ? 9.080 -0.793 -10.133 1.00 93.62 213 CYS A CA 1
ATOM 1705 C C . CYS A 1 213 ? 10.553 -0.724 -10.559 1.00 93.62 213 CYS A C 1
ATOM 1707 O O . CYS A 1 213 ? 11.437 -0.713 -9.705 1.00 93.62 213 CYS A O 1
ATOM 1709 N N . LYS A 1 214 ? 10.837 -0.594 -11.863 1.00 92.75 214 LYS A N 1
ATOM 1710 C CA . LYS A 1 214 ? 12.223 -0.485 -12.368 1.00 92.75 214 LYS A CA 1
ATOM 1711 C C . LYS A 1 214 ? 12.954 0.795 -11.941 1.00 92.75 214 LYS A C 1
ATOM 1713 O O . LYS A 1 214 ? 14.175 0.857 -12.043 1.00 92.75 214 LYS A O 1
ATOM 1718 N N . CYS A 1 215 ? 12.221 1.814 -11.490 1.00 91.50 215 CYS A N 1
ATOM 1719 C CA . CYS A 1 215 ? 12.800 3.066 -11.001 1.00 91.50 215 CYS A CA 1
ATOM 1720 C C . CYS A 1 215 ? 13.051 3.031 -9.488 1.00 91.50 215 CYS A C 1
ATOM 1722 O O . CYS A 1 215 ? 14.148 3.354 -9.049 1.00 91.50 215 CYS A O 1
ATOM 1724 N N . CYS A 1 216 ? 12.047 2.665 -8.683 1.00 90.62 216 CYS A N 1
ATOM 1725 C CA . CYS A 1 216 ? 12.133 2.766 -7.221 1.00 90.62 216 CYS A CA 1
ATOM 1726 C C . CYS A 1 216 ? 12.255 1.432 -6.475 1.00 90.62 216 CYS A C 1
ATOM 1728 O O . CYS A 1 216 ? 12.306 1.439 -5.249 1.00 90.62 216 CYS A O 1
ATOM 1730 N N . GLY A 1 217 ? 12.225 0.293 -7.170 1.00 91.00 217 GLY A N 1
ATOM 1731 C CA . GLY A 1 217 ? 12.342 -1.049 -6.585 1.00 91.00 217 GLY A CA 1
ATOM 1732 C C . GLY A 1 217 ? 11.111 -1.545 -5.817 1.00 91.00 217 GLY A C 1
ATOM 1733 O O . GLY A 1 217 ? 10.941 -2.748 -5.655 1.00 91.00 217 GLY A O 1
ATOM 1734 N N . HIS A 1 218 ? 10.215 -0.654 -5.393 1.00 92.19 218 HIS A N 1
ATOM 1735 C CA . HIS A 1 218 ? 9.029 -1.014 -4.620 1.00 92.19 218 HIS A CA 1
ATOM 1736 C C . HIS A 1 218 ? 8.009 -1.776 -5.471 1.00 92.19 218 HIS A C 1
ATOM 1738 O O . HIS A 1 218 ? 7.740 -1.399 -6.620 1.00 92.19 218 HIS A O 1
ATOM 1744 N N . TYR A 1 219 ? 7.392 -2.807 -4.890 1.00 94.88 219 TYR A N 1
ATOM 1745 C CA . TYR A 1 219 ? 6.297 -3.532 -5.530 1.00 94.88 219 TYR A CA 1
ATOM 1746 C C . TYR A 1 219 ? 5.097 -2.617 -5.795 1.00 94.88 219 TYR A C 1
ATOM 1748 O O . TYR A 1 219 ? 4.853 -1.636 -5.087 1.00 94.88 219 TYR A O 1
ATOM 1756 N N . PHE A 1 220 ? 4.381 -2.900 -6.876 1.00 95.00 220 PHE A N 1
ATOM 1757 C CA . PHE A 1 220 ? 3.138 -2.227 -7.228 1.00 95.00 220 PHE A CA 1
ATOM 1758 C C . PHE A 1 220 ? 2.269 -3.134 -8.097 1.00 95.00 220 PHE A C 1
ATOM 1760 O O . PHE A 1 220 ? 2.773 -4.035 -8.779 1.00 95.00 220 PHE A O 1
ATOM 1767 N N . VAL A 1 221 ? 0.967 -2.853 -8.100 1.00 93.88 221 VAL A N 1
ATOM 1768 C CA . VAL A 1 221 ? 0.014 -3.412 -9.063 1.00 93.88 221 VAL A CA 1
ATOM 1769 C C . VAL A 1 221 ? 0.007 -2.506 -10.302 1.00 93.88 221 VAL A C 1
ATOM 1771 O O . VAL A 1 221 ? -0.315 -1.324 -10.173 1.00 93.88 221 VAL A O 1
ATOM 1774 N N . PRO A 1 222 ? 0.370 -2.998 -11.503 1.00 91.12 222 PRO A N 1
ATOM 1775 C CA . PRO A 1 222 ? 0.348 -2.187 -12.718 1.00 91.12 222 PRO A CA 1
ATOM 1776 C C . PRO A 1 222 ? -1.053 -1.644 -13.035 1.00 91.12 222 PRO A C 1
ATOM 1778 O O . PRO A 1 222 ? -1.975 -2.416 -13.296 1.00 91.12 222 PRO A O 1
ATOM 1781 N N . GLY A 1 223 ? -1.198 -0.316 -13.050 1.00 79.81 223 GLY A N 1
ATOM 1782 C CA . GLY A 1 223 ? -2.412 0.366 -13.500 1.00 79.81 223 GLY A CA 1
ATOM 1783 C C . GLY A 1 223 ? -2.517 0.399 -15.029 1.00 79.81 223 GLY A C 1
ATOM 1784 O O . GLY A 1 223 ? -1.551 0.720 -15.724 1.00 79.81 223 GLY A O 1
ATOM 1785 N N . GLY A 1 224 ? -3.689 0.067 -15.574 1.00 76.56 224 GLY A N 1
ATOM 1786 C CA . GLY A 1 224 ? -3.936 0.082 -17.019 1.00 76.56 224 GLY A CA 1
ATOM 1787 C C . GLY A 1 224 ? -3.259 -1.078 -17.757 1.00 76.56 224 GLY A C 1
ATOM 1788 O O . GLY A 1 224 ? -3.727 -2.215 -17.700 1.00 76.56 224 GLY A O 1
ATOM 1789 N N . ARG A 1 225 ? -2.173 -0.805 -18.498 1.00 75.81 225 ARG A N 1
ATOM 1790 C CA . ARG A 1 225 ? -1.471 -1.842 -19.275 1.00 75.81 225 ARG A CA 1
ATOM 1791 C C . ARG A 1 225 ? -0.683 -2.758 -18.341 1.00 75.81 225 ARG A C 1
ATOM 1793 O O . ARG A 1 225 ? 0.208 -2.314 -17.620 1.00 75.81 225 ARG A O 1
ATOM 1800 N N . THR A 1 226 ? -0.918 -4.064 -18.437 1.00 77.50 226 THR A N 1
ATOM 1801 C CA . THR A 1 226 ? -0.254 -5.085 -17.602 1.00 77.50 226 THR A CA 1
ATOM 1802 C C . THR A 1 226 ? 1.274 -5.096 -17.722 1.00 77.50 226 THR A C 1
ATOM 1804 O O . THR A 1 226 ? 1.965 -5.633 -16.855 1.00 77.50 226 THR A O 1
ATOM 1807 N N . ASN A 1 227 ? 1.828 -4.523 -18.795 1.00 82.38 227 ASN A N 1
ATOM 1808 C CA . ASN A 1 227 ? 3.266 -4.419 -19.012 1.00 82.38 227 ASN A CA 1
ATOM 1809 C C . ASN A 1 227 ? 3.906 -3.150 -18.422 1.00 82.38 227 ASN A C 1
ATOM 1811 O O . ASN A 1 227 ? 5.125 -3.053 -18.504 1.00 82.38 227 ASN A O 1
ATOM 1815 N N . SER A 1 228 ? 3.163 -2.241 -17.771 1.00 90.12 228 SER A N 1
ATOM 1816 C CA . SER A 1 228 ? 3.738 -1.019 -17.175 1.00 90.12 228 SER A CA 1
ATOM 1817 C C . SER A 1 228 ? 4.919 -1.343 -16.262 1.00 90.12 228 SER A C 1
ATOM 1819 O O . SER A 1 228 ? 4.773 -2.160 -15.363 1.00 90.12 228 SER A O 1
ATOM 1821 N N . GLU A 1 229 ? 6.097 -0.772 -16.499 1.00 93.06 229 GLU A N 1
ATOM 1822 C CA . GLU A 1 229 ? 7.339 -1.115 -15.781 1.00 93.06 229 GLU A CA 1
ATOM 1823 C C . GLU A 1 229 ? 7.608 -0.227 -14.558 1.00 93.06 229 GLU A C 1
ATOM 1825 O O . GLU A 1 229 ? 8.515 -0.499 -13.766 1.00 93.06 229 GLU A O 1
ATOM 1830 N N . TYR A 1 230 ? 6.795 0.815 -14.397 1.00 93.81 230 TYR A N 1
ATOM 1831 C CA . TYR A 1 230 ? 6.979 1.875 -13.422 1.00 93.81 230 TYR A CA 1
ATOM 1832 C C . TYR A 1 230 ? 5.659 2.170 -12.701 1.00 93.81 230 TYR A C 1
ATOM 1834 O O . TYR A 1 230 ? 4.596 2.178 -13.326 1.00 93.81 230 TYR A O 1
ATOM 1842 N N . CYS A 1 231 ? 5.726 2.414 -11.392 1.00 93.50 231 CYS A N 1
ATOM 1843 C CA . CYS A 1 231 ? 4.571 2.854 -10.610 1.00 93.50 231 CYS A CA 1
ATOM 1844 C C . CYS A 1 231 ? 4.212 4.321 -10.893 1.00 93.50 231 CYS A C 1
ATOM 1846 O O . CYS A 1 231 ? 5.019 5.082 -11.413 1.00 93.50 231 CYS A O 1
ATOM 1848 N N . ASP A 1 232 ? 3.024 4.733 -10.482 1.00 91.38 232 ASP A N 1
ATOM 1849 C CA . ASP A 1 232 ? 2.506 6.108 -10.514 1.00 91.38 232 ASP A CA 1
ATOM 1850 C C . ASP A 1 232 ? 2.886 6.935 -9.268 1.00 91.38 232 ASP A C 1
ATOM 1852 O O . ASP A 1 232 ? 2.383 8.034 -9.065 1.00 91.38 232 ASP A O 1
ATOM 1856 N N . ARG A 1 233 ? 3.801 6.423 -8.436 1.00 88.56 233 ARG A N 1
ATOM 1857 C CA . ARG A 1 233 ? 4.261 7.088 -7.207 1.00 88.56 233 ARG A CA 1
ATOM 1858 C C . ARG A 1 233 ? 5.333 8.137 -7.468 1.00 88.56 233 ARG A C 1
ATOM 1860 O O . ARG A 1 233 ? 6.246 7.899 -8.264 1.00 88.56 233 ARG A O 1
ATOM 1867 N N . ILE A 1 234 ? 5.268 9.229 -6.712 1.00 89.19 234 ILE A N 1
ATOM 1868 C CA . ILE A 1 234 ? 6.309 10.258 -6.603 1.00 89.19 234 ILE A CA 1
ATOM 1869 C C . ILE A 1 234 ? 7.251 9.854 -5.463 1.00 89.19 234 ILE A C 1
ATOM 1871 O O . ILE A 1 234 ? 6.800 9.592 -4.355 1.00 89.19 234 ILE A O 1
ATOM 1875 N N . MET A 1 235 ? 8.552 9.741 -5.737 1.00 84.50 235 MET A N 1
ATOM 1876 C CA . MET A 1 235 ? 9.542 9.353 -4.723 1.00 84.50 235 MET A CA 1
ATOM 1877 C C . MET A 1 235 ? 9.967 10.556 -3.869 1.00 84.50 235 MET A C 1
ATOM 1879 O O . MET A 1 235 ? 9.928 11.679 -4.373 1.00 84.50 235 MET A O 1
ATOM 1883 N N . PRO A 1 236 ? 10.447 10.347 -2.627 1.00 80.31 236 PRO A N 1
ATOM 1884 C CA . PRO A 1 236 ? 11.040 11.423 -1.838 1.00 80.31 236 PRO A CA 1
ATOM 1885 C C . PRO A 1 236 ? 12.119 12.172 -2.633 1.00 80.31 236 PRO A C 1
ATOM 1887 O O . PRO A 1 236 ? 13.015 11.553 -3.210 1.00 80.31 236 PRO A O 1
ATOM 1890 N N . GLY A 1 237 ? 12.006 13.501 -2.682 1.00 83.50 237 GLY A N 1
ATOM 1891 C CA . GLY A 1 237 ? 12.910 14.379 -3.433 1.00 83.50 237 GLY A CA 1
ATOM 1892 C C . GLY A 1 237 ? 12.615 14.517 -4.933 1.00 83.50 237 GLY A C 1
ATOM 1893 O O . GLY A 1 237 ? 13.323 15.257 -5.609 1.00 83.50 237 GLY A O 1
ATOM 1894 N N . GLU A 1 238 ? 11.585 13.853 -5.462 1.00 87.12 238 GLU A N 1
ATOM 1895 C CA . GLU A 1 238 ? 11.164 13.964 -6.864 1.00 87.12 238 GLU A CA 1
ATOM 1896 C C . GLU A 1 238 ? 9.862 14.766 -6.990 1.00 87.12 238 GLU A C 1
ATOM 1898 O O . GLU A 1 238 ? 9.043 14.798 -6.076 1.00 87.12 238 GLU A O 1
ATOM 1903 N N . THR A 1 239 ? 9.638 15.395 -8.147 1.00 90.38 239 THR A N 1
ATOM 1904 C CA . THR A 1 239 ? 8.403 16.157 -8.437 1.00 90.38 239 THR A CA 1
ATOM 1905 C C . THR A 1 239 ? 7.446 15.427 -9.374 1.00 90.38 239 THR A C 1
ATOM 1907 O O . THR A 1 239 ? 6.307 15.852 -9.555 1.00 90.38 239 THR A O 1
ATOM 1910 N N . ARG A 1 240 ? 7.905 14.334 -9.993 1.00 91.56 240 ARG A N 1
ATOM 1911 C CA . ARG A 1 240 ? 7.166 13.560 -10.996 1.00 91.56 240 ARG A CA 1
ATOM 1912 C C . ARG A 1 240 ? 7.068 12.093 -10.576 1.00 91.56 240 ARG A C 1
ATOM 1914 O O . ARG A 1 240 ? 7.953 11.609 -9.869 1.00 91.56 240 ARG A O 1
ATOM 1921 N N . PRO A 1 241 ? 6.023 11.366 -10.997 1.00 92.44 241 PRO A N 1
ATOM 1922 C CA . PRO A 1 241 ? 5.854 9.955 -10.664 1.00 92.44 241 PRO A CA 1
ATOM 1923 C C . PRO A 1 241 ? 6.758 9.028 -11.492 1.00 92.44 241 PRO A C 1
ATOM 1925 O O . PRO A 1 241 ? 7.140 9.352 -12.614 1.00 92.44 241 PRO A O 1
ATOM 1928 N N . CYS A 1 242 ? 7.112 7.841 -10.984 1.00 93.31 242 CYS A N 1
ATOM 1929 C CA . CYS A 1 242 ? 8.060 6.941 -11.667 1.00 93.31 242 CYS A CA 1
ATOM 1930 C C . CYS A 1 242 ? 7.654 6.578 -13.107 1.00 93.31 242 CYS A C 1
ATOM 1932 O O . CYS A 1 242 ? 8.524 6.347 -13.940 1.00 93.31 242 CYS A O 1
ATOM 1934 N N . ASN A 1 243 ? 6.367 6.516 -13.432 1.00 92.50 243 ASN A N 1
ATOM 1935 C CA . ASN A 1 243 ? 5.876 6.251 -14.787 1.00 92.50 243 ASN A CA 1
ATOM 1936 C C . ASN A 1 243 ? 6.145 7.391 -15.783 1.00 92.50 243 ASN A C 1
ATOM 1938 O O . ASN A 1 243 ? 6.097 7.159 -16.988 1.00 92.50 243 ASN A O 1
ATOM 1942 N N . GLU A 1 244 ? 6.493 8.579 -15.299 1.00 92.12 244 GLU A N 1
ATOM 1943 C CA . GLU A 1 244 ? 6.775 9.755 -16.115 1.00 92.12 244 G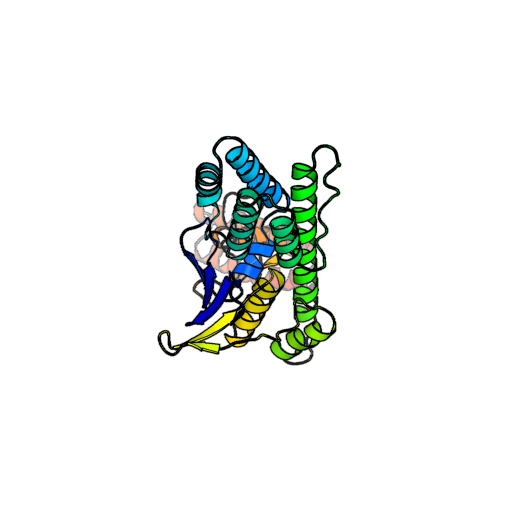LU A CA 1
ATOM 1944 C C . GLU A 1 244 ? 8.266 10.001 -16.382 1.00 92.12 244 GLU A C 1
ATOM 1946 O O . GLU A 1 244 ? 8.625 10.532 -17.436 1.00 92.12 244 GLU A O 1
ATOM 1951 N N . PHE A 1 245 ? 9.142 9.655 -15.435 1.00 90.00 245 PHE A N 1
ATOM 1952 C CA . PHE A 1 245 ? 10.590 9.898 -15.544 1.00 90.00 245 PHE A CA 1
ATOM 1953 C C . PHE A 1 245 ? 11.443 8.654 -15.278 1.00 90.00 245 PHE A C 1
ATOM 1955 O O . PHE A 1 245 ? 12.652 8.679 -15.495 1.00 90.00 245 PHE A O 1
ATOM 1962 N N . GLY A 1 246 ? 10.838 7.546 -14.848 1.00 87.69 246 GLY A N 1
ATOM 1963 C CA . GLY A 1 246 ? 11.556 6.339 -14.451 1.00 87.69 246 GLY A CA 1
ATOM 1964 C C . GLY A 1 246 ? 12.379 5.735 -15.579 1.00 87.69 246 GLY A C 1
ATOM 1965 O O . GLY A 1 246 ? 13.471 5.255 -15.322 1.00 87.69 246 GLY A O 1
ATOM 1966 N N . ALA A 1 247 ? 11.928 5.824 -16.834 1.00 87.62 247 ALA A N 1
ATOM 1967 C CA . ALA A 1 247 ? 12.730 5.393 -17.981 1.00 87.62 247 ALA A CA 1
ATOM 1968 C C . ALA A 1 247 ? 14.023 6.205 -18.136 1.00 87.62 247 ALA A C 1
ATOM 1970 O O . ALA A 1 247 ? 15.088 5.617 -18.314 1.00 87.62 247 ALA A O 1
ATOM 1971 N N . LEU A 1 248 ? 13.939 7.533 -18.010 1.00 85.31 248 LEU A N 1
ATOM 1972 C CA . LEU A 1 248 ? 15.099 8.429 -18.042 1.00 85.31 248 LEU A CA 1
ATOM 1973 C C . LEU A 1 248 ? 16.028 8.152 -16.858 1.00 85.31 248 LEU A C 1
ATOM 1975 O O . LEU A 1 248 ? 17.209 7.899 -17.054 1.00 85.31 248 LEU A O 1
ATOM 1979 N N . LYS A 1 249 ? 15.484 8.090 -15.639 1.00 84.19 249 LYS A N 1
ATOM 1980 C CA . LYS A 1 249 ? 16.276 7.834 -14.432 1.00 84.19 249 LYS A CA 1
ATOM 1981 C C . LYS A 1 249 ? 16.933 6.456 -14.440 1.00 84.19 24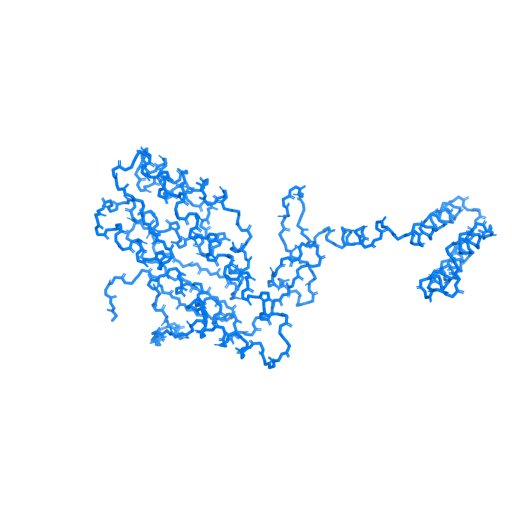9 LYS A C 1
ATOM 1983 O O . LYS A 1 249 ? 18.111 6.349 -14.119 1.00 84.19 249 LYS A O 1
ATOM 1988 N N . THR A 1 250 ? 16.214 5.399 -14.821 1.00 84.12 250 THR A N 1
ATOM 1989 C CA . THR A 1 250 ? 16.798 4.058 -14.962 1.00 84.12 250 THR A CA 1
ATOM 1990 C C . THR A 1 250 ? 17.888 4.068 -16.029 1.00 84.12 250 THR A C 1
ATOM 1992 O O . THR A 1 250 ? 18.952 3.511 -15.791 1.00 84.12 250 THR A O 1
ATOM 1995 N N . PHE A 1 251 ? 17.673 4.736 -17.166 1.00 82.62 251 PHE A N 1
ATOM 1996 C CA . PHE A 1 251 ? 18.698 4.877 -18.197 1.00 82.62 251 PHE A CA 1
ATOM 1997 C C . PHE A 1 251 ? 19.950 5.585 -17.665 1.00 82.62 251 PHE A C 1
ATOM 1999 O O . PHE A 1 251 ? 21.048 5.055 -17.828 1.00 82.62 251 PHE A O 1
ATOM 2006 N N . ASP A 1 252 ? 19.792 6.716 -16.978 1.00 81.50 252 ASP A N 1
ATOM 2007 C CA . ASP A 1 252 ? 20.903 7.469 -16.395 1.00 81.50 252 ASP A CA 1
ATOM 2008 C C . ASP A 1 252 ? 21.649 6.644 -15.343 1.00 81.50 252 ASP A C 1
ATOM 2010 O O . ASP A 1 252 ? 22.874 6.595 -15.366 1.00 81.50 252 ASP A O 1
ATOM 2014 N N . ILE A 1 253 ? 20.936 5.936 -14.460 1.00 79.25 253 ILE A N 1
ATOM 2015 C CA . ILE A 1 253 ? 21.539 5.050 -13.452 1.00 79.25 253 ILE A CA 1
ATOM 2016 C C . ILE A 1 253 ? 22.322 3.919 -14.125 1.00 79.25 253 ILE A C 1
ATOM 2018 O O . ILE A 1 253 ? 23.478 3.691 -13.773 1.00 79.25 253 ILE A O 1
ATOM 2022 N N . THR A 1 254 ? 21.720 3.228 -15.098 1.00 79.06 254 THR A N 1
ATOM 2023 C CA . THR A 1 254 ? 22.361 2.114 -15.810 1.00 79.06 254 THR A CA 1
ATOM 2024 C C . THR A 1 254 ? 23.620 2.563 -16.549 1.00 79.06 254 THR A C 1
ATOM 2026 O O . THR A 1 254 ? 24.594 1.818 -16.582 1.00 79.06 254 THR A O 1
ATOM 2029 N N . HIS A 1 255 ? 23.633 3.781 -17.098 1.00 79.38 255 HIS A N 1
ATOM 2030 C CA . HIS A 1 255 ? 24.740 4.265 -17.923 1.00 79.38 255 HIS A CA 1
ATOM 2031 C C . HIS A 1 255 ? 25.672 5.267 -17.214 1.00 79.38 255 HIS A C 1
ATOM 2033 O O . HIS A 1 255 ? 26.642 5.729 -17.817 1.00 79.38 255 HIS A O 1
ATOM 2039 N N . LYS A 1 256 ? 25.445 5.586 -15.929 1.00 77.94 256 LYS A N 1
ATOM 2040 C CA . LYS A 1 256 ? 26.247 6.565 -15.164 1.00 77.94 256 LYS A CA 1
ATOM 2041 C C . LYS A 1 256 ? 27.742 6.240 -15.178 1.00 77.94 256 LYS A C 1
ATOM 2043 O O . LYS A 1 256 ? 28.573 7.137 -15.320 1.00 77.94 256 LYS A O 1
ATOM 2048 N N . ASN A 1 257 ? 28.076 4.957 -15.073 1.00 82.50 257 ASN A N 1
ATOM 2049 C CA . ASN A 1 257 ? 29.451 4.449 -15.073 1.00 82.50 257 ASN A CA 1
ATOM 2050 C C . ASN A 1 257 ? 29.780 3.656 -16.347 1.00 82.50 257 ASN A C 1
ATOM 2052 O O . ASN A 1 257 ? 30.745 2.903 -16.378 1.00 82.50 257 ASN A O 1
ATOM 2056 N N . ASP A 1 258 ? 28.973 3.810 -17.396 1.00 90.25 258 ASP A N 1
ATOM 2057 C CA . ASP A 1 258 ? 29.171 3.116 -18.661 1.00 90.25 258 ASP A CA 1
ATOM 2058 C C . ASP A 1 258 ? 30.001 3.989 -19.608 1.00 90.25 258 ASP A C 1
ATOM 2060 O O . ASP A 1 258 ? 29.483 4.797 -20.386 1.00 90.25 258 ASP A O 1
ATOM 2064 N N . ASP A 1 259 ? 31.322 3.858 -19.513 1.00 92.88 259 ASP A N 1
ATOM 2065 C CA . ASP A 1 259 ? 32.246 4.665 -20.312 1.00 92.88 259 ASP A CA 1
ATOM 2066 C C . ASP A 1 259 ? 32.180 4.333 -21.812 1.00 92.88 259 ASP A C 1
ATOM 2068 O O . ASP A 1 259 ? 32.412 5.214 -22.646 1.00 92.88 259 ASP A O 1
ATOM 2072 N N . ILE A 1 260 ? 31.767 3.108 -22.163 1.00 93.62 260 ILE A N 1
ATOM 2073 C CA . ILE A 1 260 ? 31.465 2.703 -23.543 1.00 93.62 260 ILE A CA 1
ATOM 2074 C C . ILE A 1 260 ? 30.273 3.523 -24.060 1.00 93.62 260 ILE A C 1
ATOM 2076 O O . ILE A 1 260 ? 30.324 4.109 -25.146 1.00 93.62 260 ILE A O 1
ATOM 2080 N N . HIS A 1 261 ? 29.198 3.619 -23.275 1.00 91.50 261 HIS A N 1
ATOM 2081 C CA . HIS A 1 261 ? 28.031 4.425 -23.621 1.00 91.50 261 HIS A CA 1
ATOM 2082 C C . HIS A 1 261 ? 28.354 5.915 -23.728 1.00 91.50 261 HIS A C 1
ATOM 2084 O O . HIS A 1 261 ? 27.929 6.560 -24.689 1.00 91.50 261 HIS A O 1
ATOM 2090 N N . LYS A 1 262 ? 29.122 6.467 -22.780 1.00 92.38 262 LYS A N 1
ATOM 2091 C CA . LYS A 1 262 ? 29.527 7.882 -22.799 1.00 92.38 262 LYS A CA 1
ATOM 2092 C C . LYS A 1 262 ? 30.320 8.228 -24.057 1.00 92.38 262 LYS A C 1
ATOM 2094 O O . LYS A 1 262 ? 30.017 9.234 -24.702 1.00 92.38 262 LYS A O 1
ATOM 2099 N N . ALA A 1 263 ? 31.293 7.393 -24.431 1.00 93.81 263 ALA A N 1
ATOM 2100 C CA . ALA A 1 263 ? 32.066 7.570 -25.659 1.00 93.81 263 ALA A CA 1
ATOM 2101 C C . ALA A 1 263 ? 31.150 7.565 -26.895 1.00 93.81 263 ALA A C 1
ATOM 2103 O O . ALA A 1 263 ? 31.175 8.502 -27.696 1.00 93.81 263 ALA A O 1
ATOM 2104 N N . TYR A 1 264 ? 30.256 6.574 -26.990 1.00 94.75 264 TYR A N 1
ATOM 2105 C CA . TYR A 1 264 ? 29.281 6.473 -28.076 1.00 94.75 264 TYR A CA 1
ATOM 2106 C C . TYR A 1 264 ? 28.371 7.707 -28.179 1.00 94.75 264 TYR A C 1
ATOM 2108 O O . TYR A 1 264 ? 28.226 8.267 -29.264 1.00 94.75 264 TYR A O 1
ATOM 2116 N N . ILE A 1 265 ? 27.763 8.158 -27.075 1.00 92.25 265 ILE A N 1
ATOM 2117 C CA . ILE A 1 265 ? 26.861 9.323 -27.081 1.00 92.25 265 ILE A CA 1
ATOM 2118 C C . ILE A 1 265 ? 27.606 10.602 -27.462 1.00 92.25 265 ILE A C 1
ATOM 2120 O O . ILE A 1 265 ? 27.061 11.423 -28.201 1.00 92.25 265 ILE A O 1
ATOM 2124 N N . THR A 1 266 ? 28.848 10.764 -27.003 1.00 93.19 266 THR A N 1
ATOM 2125 C CA . THR A 1 266 ? 29.690 11.922 -27.335 1.00 93.19 266 THR A CA 1
ATOM 2126 C C . THR A 1 266 ? 29.943 11.994 -28.842 1.00 93.19 266 THR A C 1
ATOM 2128 O O . THR A 1 266 ? 29.658 13.015 -29.472 1.00 93.19 266 THR A O 1
ATOM 2131 N N . ALA A 1 267 ? 30.377 10.886 -29.447 1.00 94.88 267 ALA A N 1
ATOM 2132 C CA . ALA A 1 267 ? 30.592 10.799 -30.889 1.00 94.88 267 ALA A CA 1
ATOM 2133 C C . ALA A 1 267 ? 29.284 10.932 -31.690 1.00 94.88 267 ALA A C 1
ATOM 2135 O O . ALA A 1 267 ? 29.240 11.620 -32.709 1.00 94.88 267 ALA A O 1
ATOM 2136 N N . TYR A 1 268 ? 28.186 10.348 -31.204 1.00 94.31 268 TYR A N 1
ATOM 2137 C CA . TYR A 1 268 ? 26.874 10.466 -31.837 1.00 94.31 268 TYR A CA 1
ATOM 2138 C C . TYR A 1 268 ? 26.376 11.914 -31.876 1.00 94.31 268 TYR A C 1
ATOM 2140 O O . TYR A 1 268 ? 25.970 12.390 -32.934 1.00 94.31 268 TYR A O 1
ATOM 2148 N N . ARG A 1 269 ? 26.478 12.650 -30.760 1.00 94.19 269 ARG A N 1
ATOM 2149 C CA . ARG A 1 269 ? 26.137 14.083 -30.692 1.00 94.19 269 ARG A CA 1
ATOM 2150 C C . ARG A 1 269 ? 27.044 14.936 -31.580 1.00 94.19 269 ARG A C 1
ATOM 2152 O O . ARG A 1 269 ? 26.561 15.883 -32.200 1.00 94.19 269 ARG A O 1
ATOM 2159 N N . ARG A 1 270 ? 28.336 14.595 -31.682 1.00 94.75 270 ARG A N 1
ATOM 2160 C CA . ARG A 1 270 ? 29.273 15.236 -32.621 1.00 94.75 270 ARG A CA 1
ATOM 2161 C C . ARG A 1 270 ? 28.788 15.085 -34.064 1.00 94.75 270 ARG A C 1
ATOM 2163 O O . ARG A 1 270 ? 28.696 16.082 -34.776 1.00 94.75 270 ARG A O 1
ATOM 2170 N N . MET A 1 271 ? 28.429 13.872 -34.480 1.00 94.69 271 MET A N 1
ATOM 2171 C CA . MET A 1 271 ? 27.951 13.604 -35.842 1.00 94.69 271 MET A CA 1
ATOM 2172 C C . MET A 1 271 ? 26.586 14.246 -36.127 1.00 94.69 271 MET A C 1
ATOM 2174 O O . MET A 1 271 ? 26.394 14.824 -37.192 1.00 94.69 271 MET A O 1
ATOM 2178 N N . ASP A 1 272 ? 25.675 14.240 -35.156 1.00 94.94 272 ASP A N 1
ATOM 2179 C CA . ASP A 1 272 ? 24.368 14.906 -35.239 1.00 94.94 272 ASP A CA 1
ATOM 2180 C C . ASP A 1 272 ? 24.513 16.436 -35.396 1.00 94.94 272 ASP A C 1
ATOM 2182 O O . ASP A 1 272 ? 23.863 17.058 -36.237 1.00 94.94 272 ASP A O 1
ATOM 2186 N N . SER A 1 273 ? 25.455 17.053 -34.671 1.00 95.88 273 SER A N 1
ATOM 2187 C CA . SER A 1 273 ? 25.803 18.471 -34.851 1.00 95.88 273 SER A CA 1
ATOM 2188 C C . SER A 1 273 ? 26.310 18.768 -36.268 1.00 95.88 273 SER A C 1
ATOM 2190 O O . SER A 1 273 ? 25.864 19.724 -36.903 1.00 95.88 273 SER A O 1
ATOM 2192 N N . ARG A 1 274 ? 27.187 17.911 -36.808 1.00 95.00 274 ARG A N 1
ATOM 2193 C CA . ARG A 1 274 ? 27.702 18.041 -38.181 1.00 95.00 274 ARG A CA 1
ATOM 2194 C C . ARG A 1 274 ? 26.610 17.867 -39.229 1.00 95.00 274 ARG A C 1
ATOM 2196 O O . ARG A 1 274 ? 26.592 18.612 -40.206 1.00 95.00 274 ARG A O 1
ATOM 2203 N N . GLN A 1 275 ? 25.674 16.945 -39.007 1.00 95.50 275 GLN A N 1
ATOM 2204 C CA . GLN A 1 275 ? 24.515 16.769 -39.877 1.00 95.50 275 GLN A CA 1
ATOM 2205 C C . GLN A 1 275 ? 23.634 18.027 -39.876 1.00 95.50 275 GLN A C 1
ATOM 2207 O O . GLN A 1 275 ? 23.256 18.513 -40.941 1.00 95.50 275 GLN A O 1
ATOM 2212 N N . ARG A 1 276 ? 23.337 18.602 -38.701 1.00 94.44 276 ARG A N 1
ATOM 2213 C CA . ARG A 1 276 ? 22.579 19.864 -38.602 1.00 94.44 276 ARG A CA 1
ATOM 2214 C C . ARG A 1 276 ? 23.294 21.034 -39.273 1.00 94.44 276 ARG A C 1
ATOM 2216 O O . ARG A 1 276 ? 22.641 21.849 -39.918 1.00 94.44 276 ARG A O 1
ATOM 2223 N N . ALA A 1 277 ? 24.620 21.082 -39.170 1.00 96.44 277 ALA A N 1
ATOM 2224 C CA . ALA A 1 277 ? 25.468 22.049 -39.865 1.00 96.44 277 ALA A CA 1
ATOM 2225 C C . ALA A 1 277 ? 25.633 21.755 -41.371 1.00 96.44 277 ALA A C 1
ATOM 2227 O O . ALA A 1 277 ? 26.344 22.487 -42.054 1.00 96.44 277 ALA A O 1
ATOM 2228 N N . LYS A 1 278 ? 24.984 20.702 -41.896 1.00 95.62 278 LYS A N 1
ATOM 2229 C CA . LYS A 1 278 ? 25.062 20.246 -43.294 1.00 95.62 278 LYS A CA 1
ATOM 2230 C C . LYS A 1 278 ? 26.486 19.906 -43.762 1.00 95.62 278 LYS A C 1
ATOM 2232 O O . LYS A 1 278 ? 26.770 19.962 -44.952 1.00 95.62 278 LYS A O 1
ATOM 2237 N N . LEU A 1 279 ? 27.367 19.537 -42.831 1.00 94.75 279 LEU A N 1
ATOM 2238 C CA . LEU A 1 279 ? 28.732 1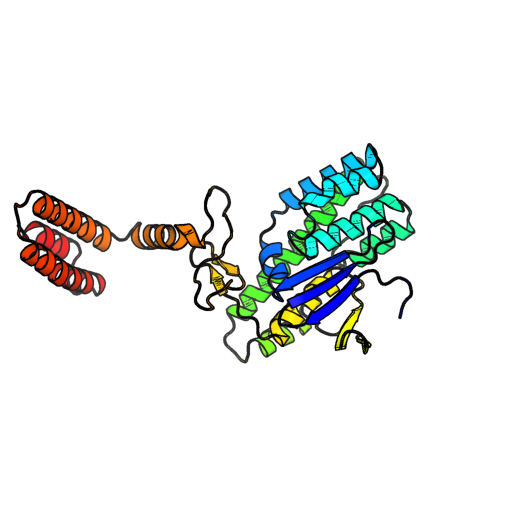9.079 -43.118 1.00 94.75 279 LEU A CA 1
ATOM 2239 C C . LEU A 1 279 ? 28.778 17.605 -43.537 1.00 94.75 279 LEU A C 1
ATOM 2241 O O . LEU A 1 279 ? 29.764 17.172 -44.119 1.00 94.75 279 LEU A O 1
ATOM 2245 N N . ILE A 1 280 ? 27.731 16.849 -43.203 1.00 94.56 280 ILE A N 1
ATOM 2246 C CA . ILE A 1 280 ? 27.498 15.474 -43.646 1.00 94.56 280 ILE A CA 1
ATOM 2247 C C . ILE A 1 280 ? 26.034 15.329 -44.062 1.00 94.56 280 ILE A C 1
ATOM 2249 O O . ILE A 1 280 ? 25.149 16.047 -43.581 1.00 94.56 280 ILE A O 1
ATOM 2253 N N . THR A 1 281 ? 25.769 14.373 -44.936 1.00 95.31 281 THR A N 1
ATOM 2254 C CA . THR A 1 281 ? 24.431 14.002 -45.385 1.00 95.31 281 THR A CA 1
ATOM 2255 C C . THR A 1 281 ? 23.674 13.207 -44.317 1.00 95.31 281 THR A C 1
ATOM 2257 O O . THR A 1 281 ? 24.233 12.634 -43.376 1.00 95.31 281 THR A O 1
ATOM 2260 N N . LYS A 1 282 ? 22.348 13.133 -44.479 1.00 94.50 282 LYS A N 1
ATOM 2261 C CA . LYS A 1 282 ? 21.485 12.296 -43.633 1.00 94.50 282 LYS A CA 1
ATOM 2262 C C . LYS A 1 282 ? 21.831 10.805 -43.752 1.00 94.50 282 LYS A C 1
ATOM 2264 O O . LYS A 1 282 ? 21.704 10.078 -42.765 1.00 94.50 282 LYS A O 1
ATOM 2269 N N . ASP A 1 283 ? 22.268 10.360 -44.930 1.00 95.69 283 ASP A N 1
ATOM 2270 C CA . ASP A 1 283 ? 22.626 8.963 -45.180 1.00 95.69 283 ASP A CA 1
ATOM 2271 C C . ASP A 1 283 ? 23.961 8.593 -44.532 1.00 95.69 283 ASP A C 1
ATOM 2273 O O . ASP A 1 283 ? 24.033 7.561 -43.866 1.00 95.69 283 ASP A O 1
ATOM 2277 N N . GLU A 1 284 ? 24.966 9.471 -44.596 1.00 93.56 284 GLU A N 1
ATOM 2278 C CA . GLU A 1 284 ? 26.231 9.299 -43.867 1.00 93.56 284 GLU A CA 1
ATOM 2279 C C . GLU A 1 284 ? 25.999 9.231 -42.352 1.00 93.56 284 GLU A C 1
ATOM 2281 O O . GLU A 1 284 ? 26.514 8.334 -41.682 1.00 93.56 284 GLU A O 1
ATOM 2286 N N . PHE A 1 285 ? 25.146 10.104 -41.800 1.00 94.94 285 PHE A N 1
ATOM 2287 C CA . PHE A 1 285 ? 24.777 10.045 -40.382 1.00 94.94 285 PHE A CA 1
ATOM 2288 C C . PHE A 1 285 ? 24.073 8.728 -40.011 1.00 94.94 285 PHE A C 1
ATOM 2290 O O . PHE A 1 285 ? 24.373 8.107 -38.986 1.00 94.94 285 PHE A O 1
ATOM 2297 N N . LYS A 1 286 ? 23.151 8.254 -40.859 1.00 93.31 286 LYS A N 1
ATOM 2298 C CA . LYS A 1 286 ? 22.451 6.977 -40.659 1.00 93.31 286 LYS A CA 1
ATOM 2299 C C . LYS A 1 286 ? 23.414 5.787 -40.737 1.00 93.31 286 LYS A C 1
ATOM 2301 O O . LYS A 1 286 ? 23.287 4.856 -39.935 1.00 93.31 286 LYS A O 1
ATOM 2306 N N . GLN A 1 287 ? 24.366 5.816 -41.669 1.00 95.06 287 GLN A N 1
ATOM 2307 C CA . GLN A 1 287 ? 25.399 4.795 -41.827 1.00 95.06 287 GLN A CA 1
ATOM 2308 C C . GLN A 1 287 ? 26.326 4.760 -40.611 1.00 95.06 287 GLN A C 1
ATOM 2310 O O . GLN A 1 287 ? 26.489 3.690 -40.021 1.00 95.06 287 GLN A O 1
ATOM 2315 N N . PHE A 1 288 ? 26.827 5.917 -40.167 1.00 95.06 288 PHE A N 1
ATOM 2316 C CA . PHE A 1 288 ? 27.580 6.042 -38.919 1.00 95.06 288 PHE A CA 1
ATOM 2317 C C . PHE A 1 288 ? 26.805 5.428 -37.748 1.00 95.06 288 PHE A C 1
ATOM 2319 O O . PHE A 1 288 ? 27.306 4.532 -37.076 1.00 95.06 288 PHE A O 1
ATOM 2326 N N . GLY A 1 289 ? 25.541 5.819 -37.547 1.00 93.75 289 GLY A N 1
ATOM 2327 C CA . GLY A 1 289 ? 24.723 5.296 -36.451 1.00 93.75 289 GLY A CA 1
ATOM 2328 C C . GLY A 1 289 ? 24.501 3.777 -36.509 1.00 93.75 289 GLY A C 1
ATOM 2329 O O . GLY A 1 289 ? 24.336 3.131 -35.472 1.00 93.75 289 GLY A O 1
ATOM 2330 N N . LYS A 1 290 ? 24.486 3.163 -37.700 1.00 94.81 290 LYS A N 1
ATOM 2331 C CA . LYS A 1 290 ? 24.427 1.699 -37.848 1.00 94.81 290 LYS A CA 1
ATOM 2332 C C . LYS A 1 290 ? 25.748 1.047 -37.429 1.00 94.81 290 LYS A C 1
ATOM 2334 O O . LYS A 1 290 ? 25.713 0.130 -36.612 1.00 94.81 290 LYS A O 1
ATOM 2339 N N . ILE A 1 291 ? 26.876 1.529 -37.950 1.00 95.25 291 ILE A N 1
ATOM 2340 C CA . ILE A 1 291 ? 28.198 0.935 -37.700 1.00 95.25 291 ILE A CA 1
ATOM 2341 C C . ILE A 1 291 ? 28.628 1.169 -36.245 1.00 95.25 291 ILE A C 1
ATOM 2343 O O . ILE A 1 291 ? 29.017 0.227 -35.563 1.00 95.25 291 ILE A O 1
ATOM 2347 N N . ALA A 1 292 ? 28.428 2.375 -35.710 1.00 95.25 292 ALA A N 1
ATOM 2348 C CA . ALA A 1 292 ? 28.777 2.717 -34.333 1.00 95.25 292 ALA A CA 1
ATOM 2349 C C . ALA A 1 292 ? 28.023 1.873 -33.293 1.00 95.25 292 ALA A C 1
ATOM 2351 O O . ALA A 1 292 ? 28.574 1.553 -32.244 1.00 95.25 292 ALA A O 1
ATOM 2352 N N . ARG A 1 293 ? 26.776 1.460 -33.573 1.00 94.81 293 ARG A N 1
ATOM 2353 C CA . ARG A 1 293 ? 26.044 0.519 -32.703 1.00 94.81 293 ARG A CA 1
ATOM 2354 C C . ARG A 1 293 ? 26.630 -0.891 -32.740 1.00 94.81 293 ARG A C 1
ATOM 2356 O O . ARG A 1 293 ? 26.628 -1.556 -31.707 1.00 94.81 293 ARG A O 1
ATOM 2363 N N . ALA A 1 294 ? 27.112 -1.340 -33.898 1.00 95.19 294 ALA A N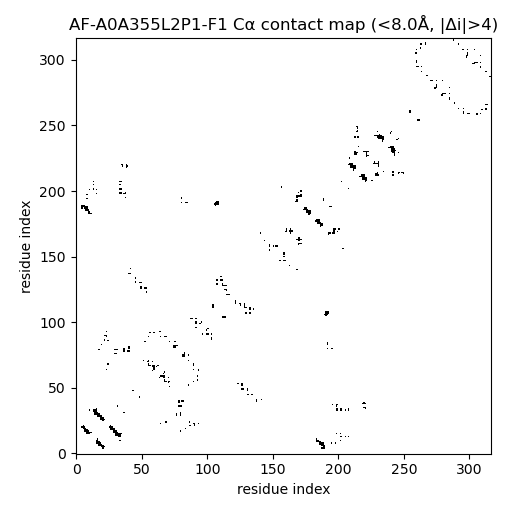 1
ATOM 2364 C CA . ALA A 1 294 ? 27.780 -2.631 -34.024 1.00 95.19 294 ALA A CA 1
ATOM 2365 C C . ALA A 1 294 ? 29.120 -2.624 -33.271 1.00 95.19 294 ALA A C 1
ATOM 2367 O O . ALA A 1 294 ? 29.331 -3.490 -32.429 1.00 95.19 294 ALA A O 1
ATOM 2368 N N . GLU A 1 295 ? 29.954 -1.601 -33.468 1.00 95.88 295 GLU A N 1
ATOM 2369 C CA . GLU A 1 295 ? 31.230 -1.449 -32.750 1.00 95.88 295 GLU A CA 1
ATOM 2370 C C . GLU A 1 295 ? 31.041 -1.298 -31.237 1.00 95.88 295 GLU A C 1
ATOM 2372 O O . GLU A 1 295 ? 31.726 -1.948 -30.449 1.00 95.88 295 GLU A O 1
ATOM 2377 N N . ARG A 1 296 ? 30.022 -0.545 -30.804 1.00 95.75 296 ARG A N 1
ATOM 2378 C CA . ARG A 1 296 ? 29.652 -0.465 -29.385 1.00 95.75 296 ARG A CA 1
ATOM 2379 C C . ARG A 1 296 ? 29.323 -1.845 -28.806 1.00 95.75 296 ARG A C 1
ATOM 2381 O O . ARG A 1 296 ? 29.727 -2.150 -27.688 1.00 95.75 296 ARG A O 1
ATOM 2388 N N . LYS A 1 297 ? 28.595 -2.686 -29.553 1.00 95.31 297 LYS A N 1
ATOM 2389 C CA . LYS A 1 297 ? 28.272 -4.059 -29.133 1.00 95.31 297 LYS A CA 1
ATOM 2390 C C . LYS A 1 297 ? 29.532 -4.923 -29.023 1.00 95.31 297 LYS A C 1
ATOM 2392 O O . LYS A 1 297 ? 29.661 -5.640 -28.039 1.00 95.31 297 LYS A O 1
ATOM 2397 N N . ARG A 1 298 ? 30.464 -4.809 -29.974 1.00 96.31 298 ARG A N 1
ATOM 2398 C CA . ARG A 1 298 ? 31.768 -5.493 -29.920 1.00 96.31 298 ARG A CA 1
ATOM 2399 C C . ARG A 1 298 ? 32.546 -5.105 -28.661 1.00 96.31 298 ARG A C 1
ATOM 2401 O O . ARG A 1 298 ? 33.073 -5.975 -27.978 1.00 96.31 298 ARG A O 1
ATOM 2408 N N . CYS A 1 299 ? 32.539 -3.821 -28.303 1.00 96.06 299 CYS A N 1
ATOM 2409 C CA . CYS A 1 299 ? 33.181 -3.344 -27.079 1.00 96.06 299 CYS A CA 1
ATOM 2410 C C . CYS A 1 299 ? 32.511 -3.904 -25.810 1.00 96.06 299 CYS A C 1
ATOM 2412 O O . CYS A 1 299 ? 33.203 -4.409 -24.931 1.00 96.06 299 CYS A O 1
ATOM 2414 N N . TYR A 1 300 ? 31.172 -3.921 -25.733 1.00 93.19 300 TYR A N 1
ATOM 2415 C CA . TYR A 1 300 ? 30.465 -4.562 -24.608 1.00 93.19 300 TYR A CA 1
ATOM 2416 C C . TYR A 1 300 ? 30.739 -6.060 -24.484 1.00 93.19 300 TYR A C 1
ATOM 2418 O O . TYR A 1 300 ? 30.783 -6.580 -23.374 1.00 93.19 300 TYR A O 1
ATOM 2426 N N . ASN A 1 301 ? 30.914 -6.746 -25.611 1.00 94.12 301 ASN A N 1
ATOM 2427 C CA . ASN A 1 301 ? 31.249 -8.165 -25.647 1.00 94.12 301 ASN A CA 1
ATOM 2428 C C . ASN A 1 301 ? 32.725 -8.444 -25.300 1.00 94.12 301 ASN A C 1
ATOM 2430 O O . ASN A 1 301 ? 33.120 -9.606 -25.251 1.00 94.12 301 ASN A O 1
ATOM 2434 N N . GLY A 1 302 ? 33.548 -7.407 -25.099 1.00 93.38 302 GLY A N 1
ATOM 2435 C CA . GLY A 1 302 ? 34.987 -7.540 -24.865 1.00 93.38 302 GLY A CA 1
ATOM 2436 C C . GLY A 1 302 ? 35.800 -7.898 -26.114 1.00 93.38 302 GLY A C 1
ATOM 2437 O O . GLY A 1 302 ? 36.968 -8.251 -25.992 1.00 93.38 302 GLY A O 1
ATOM 2438 N N . GLU A 1 303 ? 35.216 -7.809 -27.314 1.00 96.88 303 GLU A N 1
ATOM 2439 C CA . GLU A 1 303 ? 35.903 -8.103 -28.584 1.00 96.88 303 GLU A CA 1
ATOM 2440 C C . GLU A 1 303 ? 36.904 -7.003 -28.976 1.00 96.88 303 GLU A C 1
ATOM 2442 O O . GLU A 1 303 ? 37.852 -7.260 -29.716 1.00 96.88 303 GLU A O 1
ATOM 2447 N N . ILE A 1 304 ? 36.677 -5.774 -28.500 1.00 96.44 304 ILE A N 1
ATOM 2448 C CA . ILE A 1 304 ? 37.588 -4.629 -28.622 1.00 96.44 304 ILE A CA 1
ATOM 2449 C C . ILE A 1 304 ? 37.662 -3.892 -27.284 1.00 96.44 304 ILE A C 1
ATOM 2451 O O . ILE A 1 304 ? 36.688 -3.859 -26.527 1.00 96.44 304 ILE A O 1
ATOM 2455 N N . THR A 1 305 ? 38.801 -3.265 -26.998 1.00 96.50 305 THR A N 1
ATOM 2456 C CA . THR A 1 305 ? 38.968 -2.458 -25.784 1.00 96.50 305 THR A CA 1
ATOM 2457 C C . THR A 1 305 ? 38.215 -1.130 -25.884 1.00 96.50 305 THR A C 1
ATOM 2459 O O . THR A 1 305 ? 37.886 -0.653 -26.974 1.00 96.50 305 THR A O 1
ATOM 2462 N N . LEU A 1 306 ? 37.964 -0.494 -24.734 1.00 95.06 306 LEU A N 1
ATOM 2463 C CA . LEU A 1 306 ? 37.372 0.846 -24.685 1.00 95.06 306 LEU A CA 1
ATOM 2464 C C . LEU A 1 306 ? 38.208 1.870 -25.467 1.00 95.06 306 LEU A C 1
ATOM 2466 O O . LEU A 1 306 ? 37.642 2.726 -26.143 1.00 95.06 306 LEU A O 1
ATOM 2470 N N . ASP A 1 307 ? 39.536 1.777 -25.400 1.00 96.38 307 ASP A N 1
ATOM 2471 C CA . ASP A 1 307 ? 40.425 2.701 -26.109 1.00 96.38 307 ASP A CA 1
ATOM 2472 C C . ASP A 1 307 ? 40.375 2.479 -27.620 1.00 96.38 307 ASP A C 1
ATOM 2474 O O . ASP A 1 307 ? 40.220 3.444 -28.363 1.00 96.38 307 ASP A O 1
ATOM 2478 N N . GLN A 1 308 ? 40.374 1.221 -28.080 1.00 95.62 308 GLN A N 1
ATOM 2479 C CA . GLN A 1 308 ? 40.174 0.899 -29.498 1.00 95.62 308 GLN A CA 1
ATOM 2480 C C . GLN A 1 308 ? 38.838 1.443 -30.015 1.00 95.62 308 GLN A C 1
ATOM 2482 O O . GLN A 1 308 ? 38.775 2.011 -31.104 1.00 95.62 308 GLN A O 1
ATOM 2487 N N . PHE A 1 309 ? 37.775 1.314 -29.217 1.00 97.00 309 PHE A N 1
ATOM 2488 C CA . PHE A 1 309 ? 36.467 1.858 -29.562 1.00 97.00 309 PHE A CA 1
ATOM 2489 C C . PHE A 1 309 ? 36.469 3.395 -29.624 1.00 97.00 309 PHE A C 1
ATOM 2491 O O . PHE A 1 309 ? 35.924 3.965 -30.568 1.00 97.00 309 PHE A O 1
ATOM 2498 N N . LYS A 1 310 ? 37.102 4.079 -28.660 1.00 96.00 310 LYS A N 1
ATOM 2499 C CA . LYS A 1 310 ? 37.237 5.547 -28.658 1.00 96.00 310 LYS A CA 1
ATOM 2500 C C . LYS A 1 310 ? 38.016 6.049 -29.874 1.00 96.00 310 LYS A C 1
ATOM 2502 O O . LYS A 1 310 ? 37.535 6.955 -30.547 1.00 96.00 310 LYS A O 1
ATOM 2507 N N . THR A 1 311 ? 39.154 5.431 -30.193 1.00 95.44 311 THR A N 1
ATOM 2508 C CA . THR A 1 311 ? 39.944 5.770 -31.387 1.00 95.44 311 THR A CA 1
ATOM 2509 C C . THR A 1 311 ? 39.112 5.607 -32.655 1.00 95.44 311 THR A C 1
ATOM 2511 O O . THR A 1 311 ? 39.013 6.538 -33.448 1.00 95.44 311 THR A O 1
ATOM 2514 N N . TRP A 1 312 ? 38.412 4.476 -32.797 1.00 94.94 312 TRP A N 1
ATOM 2515 C CA . TRP A 1 312 ? 37.538 4.237 -33.945 1.00 94.94 312 TRP A CA 1
ATOM 2516 C C . TRP A 1 312 ? 36.440 5.305 -34.092 1.00 94.94 312 TRP A C 1
ATOM 2518 O O . TRP A 1 312 ? 36.143 5.747 -35.203 1.00 94.94 312 TRP A O 1
ATOM 2528 N N . LEU A 1 313 ? 35.841 5.751 -32.980 1.00 95.12 313 LEU A N 1
ATOM 2529 C CA . LEU A 1 313 ? 34.837 6.816 -33.000 1.00 95.12 313 LEU A CA 1
ATOM 2530 C C . LEU A 1 313 ? 35.415 8.155 -33.478 1.00 95.12 313 LEU A C 1
ATOM 2532 O O . LEU A 1 313 ? 34.714 8.897 -34.169 1.00 95.12 313 LEU A O 1
ATOM 2536 N N . ASP A 1 314 ? 36.646 8.484 -33.090 1.00 90.31 314 ASP A N 1
ATOM 2537 C CA . ASP A 1 314 ? 37.320 9.745 -33.422 1.00 90.31 314 ASP A CA 1
ATOM 2538 C C . ASP A 1 314 ? 37.839 9.807 -34.861 1.00 90.31 314 ASP A C 1
ATOM 2540 O O . ASP A 1 314 ? 37.825 10.886 -35.464 1.00 90.31 314 ASP A O 1
ATOM 2544 N N . ASP A 1 315 ? 38.191 8.659 -35.436 1.00 88.69 315 ASP A N 1
ATOM 2545 C CA . ASP A 1 315 ? 38.624 8.543 -36.830 1.00 88.69 315 ASP A CA 1
ATOM 2546 C C . ASP A 1 315 ? 37.463 8.663 -37.830 1.00 88.69 315 ASP A C 1
ATOM 2548 O O . ASP A 1 315 ? 37.677 8.990 -39.000 1.00 88.69 315 ASP A O 1
ATOM 2552 N N . PHE A 1 316 ? 36.218 8.461 -37.380 1.00 74.88 316 PHE A N 1
ATOM 2553 C CA . PHE A 1 316 ? 35.017 8.644 -38.198 1.00 74.88 316 PHE A CA 1
ATOM 2554 C C . PHE A 1 316 ? 34.714 10.145 -38.395 1.00 74.88 316 PHE A C 1
ATOM 2556 O O . PHE A 1 316 ? 33.862 10.739 -37.722 1.00 74.88 316 PHE A O 1
ATOM 2563 N N . ARG A 1 317 ? 35.467 10.778 -39.301 1.00 62.56 317 ARG A N 1
ATOM 2564 C CA . ARG A 1 317 ? 35.256 12.147 -39.799 1.00 62.56 317 ARG A CA 1
ATOM 2565 C C . ARG A 1 317 ? 34.372 12.178 -41.037 1.00 62.56 317 ARG A C 1
ATOM 2567 O O . ARG A 1 317 ? 34.213 11.159 -41.722 1.00 62.56 317 ARG A O 1
#

Secondary structure (DSSP, 8-state):
--TT--EEEEEETTEEEEEE--TTS--EEEEEETTHHHHHHTTS-HHHHHHHHHHHHHHHHHHHHHHHHHHHGGGTTT-HHHHHHHHHHHHHHHH-SHHHHHHHHHHH-TT--PPPTTSTTHHHHHHHHHHHHHHHHHHHHHHHHHHHHH--SS-HHHHHHHHTTT-GGG------EEETTTTEEEEEE-SHHHHHHHHHHHHHHTT---EE-TTT--EEPPPSSTT--S-SPBPTT-SSBHHHHHHHHHHHHHHTT-HHHHHHHHHHHHHHHHHHTTSS-HHHHHHHHHHHHHHHHHHHTTSS-HHHHHHHHHH--

Foldseek 3Di:
DPPPQAWKWWDDPQKIWIFGHQPLDDGDIAMDRQCQLLQLLLPQDLVNLLVLLVCLVVLCVVPNLVSSCVSCVVVQNPHPLSNVLSSLSSSLSNVVDPVSVVLSQVQLPPQADQDDPPDDVRVSVRSVSSSVSSVVVSVVSVVLVVVLVPDPPDDSVVSLCVCVVVDVLSVLDFDWDADPVVRIIMTRARHSSSVSNVSVVSCVVSVFDWDAALQPRGIHGDDDDNPQRFDQDADVPGDGGCSVCVVVRSVCVVCVVPLLVVLLVVLLVVLVVCVVVVVDDPVLSVVCVVVLVVLSVCCVVVVDDSVRSNVVSVVSD